Protein AF-A0A1Z8AL81-F1 (afdb_monomer_lite)

Organism: NCBI:txid328515

Radius of gyration: 17.39 Å; chains: 1; bounding box: 41×45×50 Å

Sequence (186 aa):
MTSPLQVSFRIVGLFCYFENIQLTDLPPSSTVKEVMDAIKSKQPAFNYKTVTLRKGTSNEKEIVDKMSYDFSQTSKTPYNTSGTPQDGKRSLINTHGDKSLVWQYYRSATGSVDGSVCEMKLFSKGQPSFATTALNMNDPFFGQFPSSFQQSTYNLTWRLVQIEITPEKQAEFLKAKAEAIASGSY

Structure (mmCIF, N/CA/C/O backbone):
data_AF-A0A1Z8AL81-F1
#
_entry.id   AF-A0A1Z8AL81-F1
#
loop_
_atom_site.group_PDB
_atom_site.id
_atom_site.type_symbol
_atom_site.label_atom_id
_atom_site.label_alt_id
_atom_site.label_comp_id
_atom_site.label_asym_id
_atom_site.label_entity_id
_atom_site.label_seq_id
_atom_site.pdbx_PDB_ins_code
_atom_site.Cartn_x
_atom_site.Cartn_y
_atom_site.Cartn_z
_atom_site.occupancy
_atom_site.B_iso_or_equiv
_atom_site.auth_seq_id
_atom_site.auth_comp_id
_atom_site.auth_asym_id
_atom_site.auth_atom_id
_atom_site.pdbx_PDB_model_num
ATOM 1 N N . MET A 1 1 ? 3.441 9.821 -25.964 1.00 47.47 1 MET A N 1
ATOM 2 C CA . MET A 1 1 ? 2.646 8.935 -25.088 1.00 47.47 1 MET A CA 1
ATOM 3 C C . MET A 1 1 ? 3.586 8.387 -24.032 1.00 47.47 1 MET A C 1
ATOM 5 O O . MET A 1 1 ? 4.609 7.828 -24.402 1.00 47.47 1 MET A O 1
ATOM 9 N N . THR A 1 2 ? 3.317 8.632 -22.753 1.00 59.28 2 THR A N 1
ATOM 10 C CA . THR A 1 2 ? 4.065 8.028 -21.643 1.00 59.28 2 THR A CA 1
ATOM 11 C C . THR A 1 2 ? 3.685 6.556 -21.530 1.00 59.28 2 THR A C 1
ATOM 13 O O . THR A 1 2 ? 2.502 6.225 -21.596 1.00 59.28 2 THR A O 1
ATOM 16 N N . SER A 1 3 ? 4.671 5.668 -21.397 1.00 74.75 3 SER A N 1
ATOM 17 C CA . SER A 1 3 ? 4.407 4.248 -21.149 1.00 74.75 3 SER A CA 1
ATOM 18 C C . SER A 1 3 ? 3.597 4.087 -19.857 1.00 74.75 3 SER A C 1
ATOM 20 O O . SER A 1 3 ? 3.893 4.784 -18.883 1.00 74.75 3 SER A O 1
ATOM 22 N N . PRO A 1 4 ? 2.588 3.198 -19.821 1.00 85.62 4 PRO A N 1
ATOM 23 C CA . PRO A 1 4 ? 1.777 3.002 -18.628 1.00 85.62 4 PRO A CA 1
ATOM 24 C C . PRO A 1 4 ? 2.641 2.505 -17.466 1.00 85.62 4 PRO A C 1
ATOM 26 O O . PRO A 1 4 ? 3.491 1.627 -17.640 1.00 85.62 4 PRO A O 1
ATOM 29 N N . LEU A 1 5 ? 2.395 3.036 -16.270 1.00 93.56 5 LEU A N 1
ATOM 30 C CA . LEU A 1 5 ? 3.050 2.582 -15.051 1.00 93.56 5 LEU A CA 1
ATOM 31 C C . LEU A 1 5 ? 2.570 1.169 -14.715 1.00 93.56 5 LEU A C 1
ATOM 33 O O . LEU A 1 5 ? 1.382 0.947 -14.484 1.00 93.56 5 LEU A O 1
ATOM 37 N N . GLN A 1 6 ? 3.491 0.209 -14.678 1.00 96.44 6 GLN A N 1
ATOM 38 C CA . GLN A 1 6 ? 3.186 -1.161 -14.274 1.00 96.44 6 GLN A CA 1
ATOM 39 C C . GLN A 1 6 ? 3.403 -1.334 -12.773 1.00 96.44 6 GLN A C 1
ATOM 41 O O . GLN A 1 6 ? 4.500 -1.077 -12.267 1.00 96.44 6 GLN A O 1
ATOM 46 N N . VAL A 1 7 ? 2.365 -1.795 -12.073 1.00 97.06 7 VAL A N 1
ATOM 47 C CA . VAL A 1 7 ? 2.395 -2.040 -10.629 1.00 97.06 7 VAL A CA 1
ATOM 48 C C . VAL A 1 7 ? 1.901 -3.443 -10.301 1.00 97.06 7 VAL A C 1
ATOM 50 O O . VAL A 1 7 ? 0.767 -3.807 -10.609 1.00 97.06 7 VAL A O 1
ATOM 53 N N . SER A 1 8 ? 2.727 -4.208 -9.596 1.00 96.50 8 SER A N 1
ATOM 54 C CA . SER A 1 8 ? 2.303 -5.414 -8.889 1.00 96.50 8 SER A CA 1
ATOM 55 C C . SER A 1 8 ? 1.927 -5.047 -7.453 1.00 96.50 8 SER A C 1
ATOM 57 O O . SER A 1 8 ? 2.765 -4.635 -6.650 1.00 96.50 8 SER A O 1
ATOM 59 N N . PHE A 1 9 ? 0.641 -5.159 -7.129 1.00 96.94 9 PHE A N 1
ATOM 60 C CA . PHE A 1 9 ? 0.062 -4.741 -5.857 1.00 96.94 9 PHE A CA 1
ATOM 61 C C . PHE A 1 9 ? -0.317 -5.935 -4.992 1.00 96.94 9 PHE A C 1
ATOM 63 O O . PHE A 1 9 ? -0.957 -6.881 -5.455 1.00 96.94 9 PHE A O 1
ATOM 70 N N . ARG A 1 10 ? 0.036 -5.879 -3.709 1.00 95.69 10 ARG A N 1
ATOM 71 C CA . ARG A 1 10 ? -0.212 -6.964 -2.765 1.00 95.69 10 ARG A CA 1
ATOM 72 C C . ARG A 1 10 ? -0.621 -6.446 -1.391 1.00 95.69 10 ARG A C 1
ATOM 74 O O . ARG A 1 10 ? 0.032 -5.561 -0.849 1.00 95.69 10 ARG A O 1
ATOM 81 N N . ILE A 1 11 ? -1.606 -7.091 -0.767 1.00 95.62 11 ILE A N 1
ATOM 82 C CA . ILE A 1 11 ? -1.915 -6.930 0.662 1.00 95.62 11 ILE A CA 1
ATOM 83 C C . ILE A 1 11 ? -1.836 -8.291 1.345 1.00 95.62 11 ILE A C 1
ATOM 85 O O . ILE A 1 11 ? -2.608 -9.211 1.060 1.00 95.62 11 ILE A O 1
ATOM 89 N N . VAL A 1 12 ? -0.886 -8.429 2.265 1.00 92.12 12 VAL A N 1
ATOM 90 C CA . VAL A 1 12 ? -0.709 -9.653 3.052 1.00 92.12 12 VAL A CA 1
ATOM 91 C C . VAL A 1 12 ? -1.831 -9.778 4.086 1.00 92.12 12 VAL A C 1
ATOM 93 O O . VAL A 1 12 ? -2.280 -8.784 4.647 1.00 92.12 12 VAL A O 1
ATOM 96 N N . GLY A 1 13 ? -2.306 -11.005 4.317 1.00 89.06 13 GLY A N 1
ATOM 97 C CA . GLY A 1 13 ? -3.419 -11.309 5.226 1.00 89.06 13 GLY A CA 1
ATOM 98 C C . GLY A 1 13 ? -4.806 -11.199 4.581 1.00 89.06 13 GLY A C 1
ATOM 99 O O . GLY A 1 13 ? -5.706 -11.947 4.948 1.00 89.06 13 GLY A O 1
ATOM 100 N N . LEU A 1 14 ? -4.970 -10.341 3.566 1.00 91.88 14 LEU A N 1
ATOM 101 C CA . LEU A 1 14 ? -6.219 -10.224 2.795 1.00 91.88 14 LEU A CA 1
ATOM 102 C C . LEU A 1 14 ? -6.245 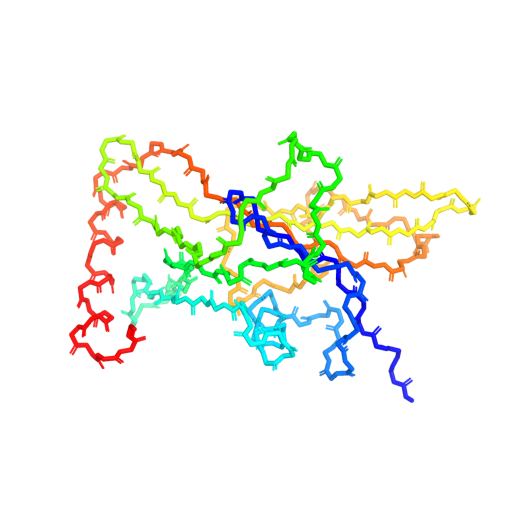-11.066 1.514 1.00 91.88 14 LEU A C 1
ATOM 104 O O . LEU A 1 14 ? -7.280 -11.122 0.862 1.00 91.88 14 LEU A O 1
ATOM 108 N N . PHE A 1 15 ? -5.122 -11.678 1.126 1.00 90.19 15 PHE A N 1
ATOM 109 C CA . PHE A 1 15 ? -4.956 -12.355 -0.172 1.00 90.19 15 PHE A CA 1
ATOM 110 C C . PHE A 1 15 ? -5.292 -11.466 -1.382 1.00 90.19 15 PHE A C 1
ATOM 112 O O . PHE A 1 15 ? -5.586 -11.964 -2.462 1.00 90.19 15 PHE A O 1
ATOM 119 N N . CYS A 1 16 ? -5.207 -10.143 -1.218 1.00 94.00 16 CYS A N 1
ATOM 120 C CA . CYS A 1 16 ? -5.319 -9.203 -2.322 1.00 94.00 16 CYS A CA 1
ATOM 121 C C . CYS A 1 16 ? -4.007 -9.237 -3.102 1.00 94.00 16 CYS A C 1
ATOM 123 O O . CYS A 1 16 ? -2.964 -8.844 -2.567 1.00 94.00 16 CYS A O 1
ATOM 125 N N . TYR A 1 17 ? -4.048 -9.709 -4.343 1.00 95.38 17 TYR A N 1
ATOM 126 C CA . TYR A 1 17 ? -2.894 -9.704 -5.228 1.00 95.38 17 TYR A CA 1
ATOM 127 C C . TYR A 1 17 ? -3.315 -9.385 -6.653 1.00 95.38 17 TYR A C 1
ATOM 129 O O . TYR A 1 17 ? -4.082 -10.117 -7.276 1.00 95.38 17 TYR A O 1
ATOM 137 N N . PHE A 1 18 ? -2.778 -8.284 -7.162 1.00 95.50 18 PHE A N 1
ATOM 138 C CA . PHE A 1 18 ? -2.947 -7.871 -8.538 1.00 95.50 18 PHE A CA 1
ATOM 139 C C . PHE A 1 18 ? -1.577 -7.738 -9.178 1.00 95.50 18 PHE A C 1
ATOM 141 O O . PHE A 1 18 ? -0.784 -6.868 -8.827 1.00 95.50 18 PHE A O 1
ATOM 148 N N . GLU A 1 19 ? -1.292 -8.633 -10.104 1.00 93.00 19 GLU A N 1
ATOM 149 C CA . GLU A 1 19 ? -0.009 -8.689 -10.784 1.00 93.00 19 GLU A CA 1
ATOM 150 C C . GLU A 1 19 ? -0.029 -7.801 -12.031 1.00 93.00 19 GLU A C 1
ATOM 152 O O . GLU A 1 19 ? -0.953 -7.905 -12.840 1.00 93.00 19 GLU A O 1
ATOM 157 N N . ASN A 1 20 ? 1.001 -6.967 -12.189 1.00 93.06 20 ASN A N 1
ATOM 158 C CA . ASN A 1 20 ? 1.255 -6.145 -13.376 1.00 93.06 20 ASN A CA 1
ATOM 159 C C . ASN A 1 20 ? 0.044 -5.304 -13.830 1.00 93.06 20 ASN A C 1
ATOM 161 O O . ASN A 1 20 ? -0.234 -5.194 -15.027 1.00 93.06 20 ASN A O 1
ATOM 165 N N . ILE A 1 21 ? -0.680 -4.684 -12.887 1.00 95.12 21 ILE A N 1
ATOM 166 C CA . ILE A 1 21 ? -1.715 -3.701 -13.231 1.00 95.12 21 ILE A CA 1
ATOM 167 C C . ILE A 1 21 ? -1.055 -2.560 -14.003 1.00 95.12 21 ILE A C 1
ATOM 169 O O . ILE A 1 21 ? -0.084 -1.963 -13.542 1.00 95.12 21 ILE A O 1
ATOM 173 N N . GLN A 1 22 ? -1.637 -2.207 -15.146 1.00 95.81 22 GLN A N 1
ATOM 174 C CA . GLN A 1 22 ? -1.239 -1.032 -15.914 1.00 95.81 22 GLN A CA 1
ATOM 175 C C . GLN A 1 22 ? -2.037 0.198 -15.469 1.00 95.81 22 GLN A C 1
ATOM 177 O O . GLN A 1 22 ? -3.270 0.211 -15.533 1.00 95.81 22 GLN A O 1
ATOM 182 N N . LEU A 1 23 ? -1.340 1.248 -15.048 1.00 94.81 23 LEU A N 1
ATOM 183 C CA . LEU A 1 23 ? -1.881 2.540 -14.631 1.00 94.81 23 LEU A CA 1
ATOM 184 C C . LEU A 1 23 ? -1.456 3.589 -15.669 1.00 94.81 23 LEU A C 1
ATOM 186 O O . LEU A 1 23 ? -0.310 4.021 -15.710 1.00 94.81 23 LEU A O 1
ATOM 190 N N . THR A 1 24 ? -2.377 3.930 -16.568 1.00 90.12 24 THR A N 1
ATOM 191 C CA . THR A 1 24 ? -2.130 4.736 -17.777 1.00 90.12 24 THR A CA 1
ATOM 192 C C . THR A 1 24 ? -1.883 6.212 -17.493 1.00 90.12 24 THR A C 1
ATOM 194 O O . THR A 1 24 ? -1.129 6.850 -18.218 1.00 90.12 24 THR A O 1
ATOM 197 N N . ASP A 1 25 ? -2.476 6.727 -16.418 1.00 88.25 25 ASP A N 1
ATOM 198 C CA . ASP A 1 25 ? -2.527 8.162 -16.122 1.00 88.25 25 ASP A CA 1
ATOM 199 C C . ASP A 1 25 ? -1.598 8.567 -14.971 1.00 88.25 25 ASP A C 1
ATOM 201 O O . ASP A 1 25 ? -1.686 9.682 -14.463 1.00 88.25 25 ASP A O 1
ATOM 205 N N . LEU A 1 26 ? -0.711 7.663 -14.538 1.00 93.62 26 LEU A N 1
ATOM 206 C CA . LEU A 1 26 ? 0.205 7.902 -13.425 1.00 93.62 26 LEU A CA 1
ATOM 207 C C . LEU A 1 26 ? 1.666 7.744 -13.860 1.00 93.62 26 LEU A C 1
ATOM 209 O O . LEU A 1 26 ? 2.039 6.673 -14.341 1.00 93.62 26 LEU A O 1
ATOM 213 N N . PRO A 1 27 ? 2.521 8.764 -13.676 1.00 94.00 27 PRO A N 1
ATOM 214 C CA . PRO A 1 27 ? 3.965 8.599 -13.790 1.00 94.00 27 PRO A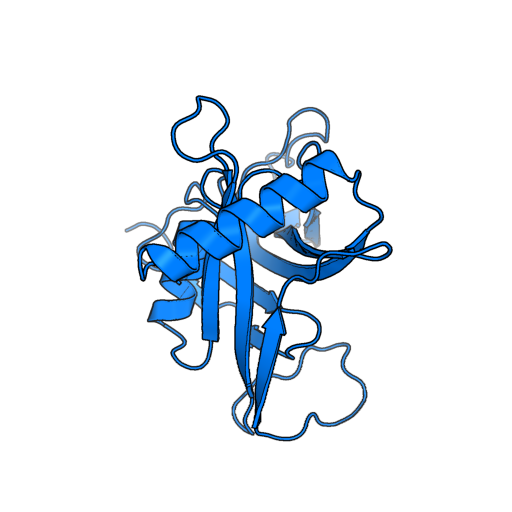 CA 1
ATOM 215 C C . PRO A 1 27 ? 4.559 7.867 -12.566 1.00 94.00 27 PRO A C 1
ATOM 217 O O . PRO A 1 27 ? 3.958 7.842 -11.494 1.00 94.00 27 PRO A O 1
ATOM 220 N N . PRO A 1 28 ? 5.796 7.341 -12.653 1.00 90.31 28 PRO A N 1
ATOM 221 C CA . PRO A 1 28 ? 6.490 6.736 -11.506 1.00 90.31 28 PRO A CA 1
ATOM 222 C C . PRO A 1 28 ? 6.700 7.662 -10.296 1.00 90.31 28 PRO A C 1
ATOM 224 O O . PRO A 1 28 ? 6.915 7.184 -9.183 1.00 90.31 28 PRO A O 1
ATOM 227 N N . SER A 1 29 ? 6.664 8.979 -10.510 1.00 94.25 29 SER A N 1
ATOM 228 C CA . SER A 1 29 ? 6.760 9.991 -9.455 1.00 94.25 29 SER A CA 1
ATOM 229 C C . SER A 1 29 ? 5.459 10.182 -8.670 1.00 94.25 29 SER A C 1
ATOM 231 O O . SER A 1 29 ? 5.464 10.914 -7.683 1.00 94.25 29 SER A O 1
ATOM 233 N N . SER A 1 30 ? 4.355 9.555 -9.090 1.00 96.44 30 SER A N 1
ATOM 234 C CA . SER A 1 30 ? 3.093 9.581 -8.352 1.00 96.44 30 SER A CA 1
ATOM 235 C C . SER A 1 30 ? 3.254 9.014 -6.952 1.00 96.44 30 SER A 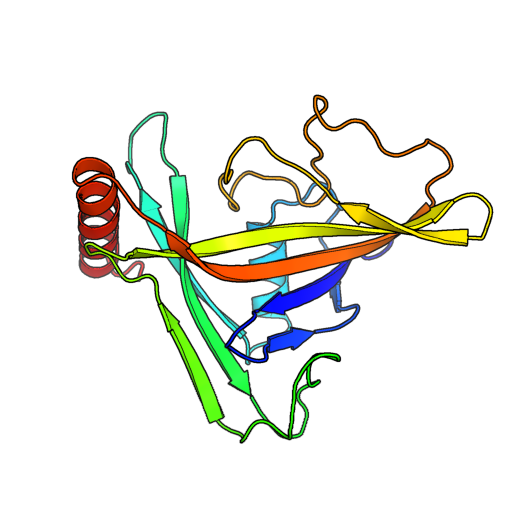C 1
ATOM 237 O O . SER A 1 30 ? 4.029 8.087 -6.712 1.00 96.44 30 SER A O 1
ATOM 239 N N . THR A 1 31 ? 2.504 9.566 -6.011 1.00 96.69 31 THR A N 1
ATOM 240 C CA . THR A 1 31 ? 2.503 9.128 -4.621 1.00 96.69 31 THR A CA 1
ATOM 241 C C . THR A 1 31 ? 1.928 7.722 -4.486 1.00 96.69 31 THR A C 1
ATOM 243 O O . THR A 1 31 ? 1.122 7.260 -5.297 1.00 96.69 31 THR A O 1
ATOM 246 N N . VAL A 1 32 ? 2.298 7.027 -3.412 1.00 96.75 32 VAL A N 1
ATOM 247 C CA . VAL A 1 32 ? 1.706 5.724 -3.084 1.00 96.75 32 VAL A CA 1
ATOM 248 C C . VAL A 1 32 ? 0.183 5.833 -2.953 1.00 96.75 32 VAL A C 1
ATOM 250 O O . VAL A 1 32 ? -0.522 4.912 -3.360 1.00 96.75 32 VAL A O 1
ATOM 253 N N . LYS A 1 33 ? -0.338 6.956 -2.442 1.00 97.25 33 LYS A N 1
ATOM 254 C CA . LYS A 1 33 ? -1.781 7.212 -2.375 1.00 97.25 33 LYS A CA 1
ATOM 255 C C . LYS A 1 33 ? -2.431 7.289 -3.753 1.00 97.25 33 LYS A C 1
ATOM 257 O O . LYS A 1 33 ? -3.417 6.596 -3.971 1.00 97.25 33 LYS A O 1
ATOM 262 N N . GLU A 1 34 ? -1.873 8.059 -4.683 1.00 97.56 34 GLU A N 1
ATOM 263 C CA . GLU A 1 34 ? -2.400 8.149 -6.055 1.00 97.56 34 GLU A CA 1
ATOM 264 C C . GLU A 1 34 ? -2.432 6.773 -6.731 1.00 97.56 34 GLU A C 1
ATOM 266 O O . GLU A 1 34 ? -3.420 6.407 -7.367 1.00 97.56 34 GLU A O 1
ATOM 271 N N . VAL A 1 35 ? -1.391 5.96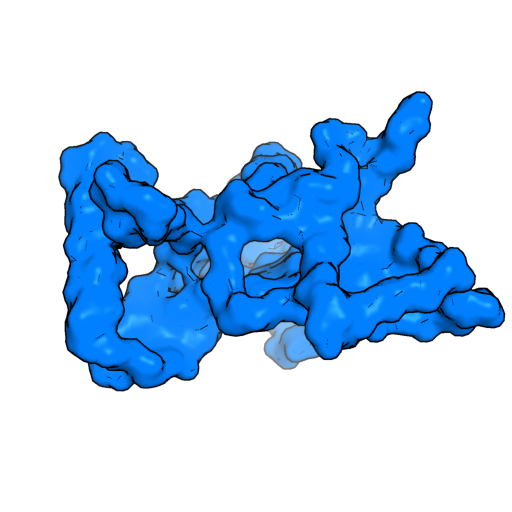3 -6.521 1.00 97.38 35 VAL A N 1
ATOM 272 C CA . VAL A 1 35 ? -1.331 4.578 -7.009 1.00 97.38 35 VAL A CA 1
ATOM 273 C C . VAL A 1 35 ? -2.433 3.722 -6.380 1.00 97.38 35 VAL A C 1
ATOM 275 O O . VAL A 1 35 ? -3.124 2.994 -7.092 1.00 97.38 35 VAL A O 1
ATOM 278 N N . MET A 1 36 ? -2.643 3.813 -5.063 1.00 97.50 36 MET A N 1
ATOM 279 C CA . MET A 1 36 ? -3.725 3.096 -4.379 1.00 97.50 36 MET A CA 1
ATOM 280 C C . MET A 1 36 ? -5.116 3.532 -4.846 1.00 97.50 36 MET A C 1
ATOM 282 O O . MET A 1 36 ? -5.985 2.677 -5.020 1.00 97.50 36 MET A O 1
ATOM 286 N N . ASP A 1 37 ? -5.328 4.828 -5.067 1.00 97.38 37 ASP A N 1
ATOM 287 C CA . ASP A 1 37 ? -6.582 5.382 -5.580 1.00 97.38 37 ASP A CA 1
ATOM 288 C C . ASP A 1 37 ? -6.868 4.890 -7.002 1.00 97.38 37 ASP A C 1
ATOM 290 O O . ASP A 1 37 ? -7.982 4.449 -7.296 1.00 97.38 37 ASP A O 1
ATOM 294 N N . ALA A 1 38 ? -5.853 4.864 -7.867 1.00 96.94 38 ALA A N 1
ATOM 295 C CA . ALA A 1 38 ? -5.987 4.335 -9.218 1.00 96.94 38 ALA A CA 1
ATOM 296 C C . ALA A 1 38 ? -6.250 2.820 -9.229 1.00 96.94 38 ALA A C 1
ATOM 298 O O . ALA A 1 38 ? -7.092 2.349 -9.996 1.00 96.94 38 ALA A O 1
ATOM 299 N N . ILE A 1 39 ? -5.597 2.048 -8.351 1.00 96.94 39 ILE A N 1
ATOM 300 C CA . ILE A 1 39 ? -5.880 0.613 -8.191 1.00 96.94 39 ILE A CA 1
ATOM 301 C C . ILE A 1 39 ? -7.313 0.408 -7.699 1.00 96.94 39 ILE A C 1
ATOM 303 O O . ILE A 1 39 ? -8.026 -0.397 -8.286 1.00 96.94 39 ILE A O 1
ATOM 307 N N . LYS A 1 40 ? -7.762 1.147 -6.679 1.00 96.56 40 LYS A N 1
ATOM 308 C CA . LYS A 1 40 ? -9.142 1.092 -6.169 1.00 96.56 40 LYS A CA 1
ATOM 309 C C . LYS A 1 40 ? -10.169 1.411 -7.259 1.00 96.56 40 LYS A C 1
ATOM 311 O O . LYS A 1 40 ? -11.192 0.742 -7.342 1.00 96.56 40 LYS A O 1
ATOM 316 N N . SER A 1 41 ? -9.888 2.399 -8.108 1.00 95.50 41 SER A N 1
ATOM 317 C CA . SER A 1 41 ? -10.745 2.750 -9.246 1.00 95.50 41 SER A CA 1
ATOM 318 C C . SER A 1 41 ? -10.843 1.612 -10.273 1.00 95.50 41 SER A C 1
ATOM 320 O O . SER A 1 41 ? -11.931 1.291 -10.747 1.00 95.50 41 SER A O 1
ATOM 322 N N . LYS A 1 42 ? -9.722 0.943 -10.578 1.00 95.12 42 LYS A N 1
ATOM 323 C CA . LYS A 1 42 ? -9.680 -0.177 -11.538 1.00 95.12 42 LYS A CA 1
ATOM 324 C C . LYS A 1 42 ? -10.135 -1.519 -10.966 1.00 95.12 42 LYS A C 1
ATOM 326 O O . LYS A 1 42 ? -10.514 -2.399 -11.732 1.00 95.12 42 LYS A O 1
ATOM 331 N N . GLN A 1 43 ? -10.054 -1.700 -9.652 1.00 95.19 43 GLN A N 1
ATOM 332 C CA . GLN A 1 43 ? -10.329 -2.952 -8.952 1.00 95.19 43 GLN A CA 1
ATOM 333 C C . GLN A 1 43 ? -11.376 -2.709 -7.856 1.00 95.19 43 GLN A C 1
ATOM 335 O O . GLN A 1 43 ? -11.007 -2.551 -6.691 1.00 95.19 43 GLN A O 1
ATOM 340 N N . PRO A 1 44 ? -12.684 -2.715 -8.187 1.00 93.44 44 PRO A N 1
ATOM 341 C CA . PRO A 1 44 ? -13.755 -2.416 -7.229 1.00 93.44 44 PRO A CA 1
ATOM 342 C C . PRO A 1 44 ? -13.789 -3.342 -6.004 1.00 93.44 44 PRO A C 1
ATOM 344 O O . PRO A 1 44 ? -14.257 -2.945 -4.938 1.00 93.44 44 PRO A O 1
ATOM 347 N N . ALA A 1 45 ? -13.262 -4.564 -6.146 1.00 95.06 45 ALA A N 1
ATOM 348 C CA . ALA A 1 45 ? -13.112 -5.523 -5.055 1.00 95.06 45 ALA A CA 1
ATOM 349 C C . ALA A 1 45 ? -12.132 -5.047 -3.967 1.00 95.06 45 ALA A C 1
ATOM 351 O O . ALA A 1 45 ? -12.199 -5.528 -2.839 1.00 95.06 45 ALA A O 1
ATOM 352 N N . PHE A 1 46 ? -11.223 -4.114 -4.272 1.00 97.38 46 PHE A N 1
ATOM 353 C CA . PHE A 1 46 ? -10.291 -3.525 -3.315 1.00 97.38 46 PHE A CA 1
ATOM 354 C C . PHE A 1 46 ? -10.809 -2.186 -2.784 1.00 97.38 46 PHE A C 1
ATOM 356 O O . PHE A 1 46 ? -11.210 -1.293 -3.527 1.00 97.38 46 PHE A O 1
ATOM 363 N N . ASN A 1 47 ? -10.752 -2.018 -1.465 1.00 97.62 47 ASN A N 1
ATOM 364 C CA . ASN A 1 47 ? -11.086 -0.772 -0.795 1.00 97.62 47 ASN A CA 1
ATOM 365 C C . ASN A 1 47 ? -10.137 -0.491 0.368 1.00 97.62 47 ASN A C 1
ATOM 367 O O . ASN A 1 47 ? -9.593 -1.402 0.992 1.00 97.62 47 ASN A O 1
ATOM 371 N N . TYR A 1 48 ? -9.987 0.787 0.702 1.00 97.38 48 TYR A N 1
ATOM 372 C CA . TYR A 1 48 ? -9.252 1.212 1.882 1.00 97.38 48 TYR A CA 1
ATOM 373 C C . TYR A 1 48 ? -9.847 2.495 2.472 1.00 97.38 48 TYR A C 1
ATOM 375 O O . TYR A 1 48 ? -10.566 3.229 1.785 1.00 97.38 48 TYR A O 1
ATOM 383 N N . LYS A 1 49 ? -9.574 2.726 3.758 1.00 95.69 49 LYS A N 1
ATOM 384 C CA . LYS A 1 49 ? -9.935 3.930 4.515 1.00 95.69 49 LYS A CA 1
ATOM 385 C C . LYS A 1 49 ? -8.705 4.487 5.209 1.00 95.69 49 LYS A C 1
ATOM 387 O O . LYS A 1 49 ? -7.815 3.731 5.615 1.00 95.69 49 LYS A O 1
ATOM 392 N N . THR A 1 50 ? -8.682 5.801 5.356 1.00 94.62 50 THR A N 1
ATOM 393 C CA . THR A 1 50 ? -7.564 6.541 5.930 1.00 94.62 50 THR A CA 1
ATOM 394 C C . THR A 1 50 ? -8.021 7.364 7.122 1.00 94.62 50 THR A C 1
ATOM 396 O O . THR A 1 50 ? -9.210 7.628 7.302 1.00 94.62 50 THR A O 1
ATOM 399 N N . VAL A 1 51 ? -7.063 7.737 7.963 1.00 92.50 51 VAL A N 1
ATOM 400 C CA . VAL A 1 51 ? -7.241 8.739 9.014 1.00 92.50 51 VAL A CA 1
ATOM 401 C C . VAL A 1 51 ? -6.064 9.707 8.971 1.00 92.50 51 VAL A C 1
ATOM 403 O O . VAL A 1 51 ? -4.965 9.351 8.534 1.00 92.50 51 VAL A O 1
ATOM 406 N N . THR A 1 52 ? -6.284 10.931 9.438 1.00 91.25 52 THR A N 1
ATOM 407 C CA . THR A 1 52 ? -5.266 11.984 9.430 1.00 91.25 52 THR A CA 1
ATOM 408 C C . THR A 1 52 ? -4.754 12.222 10.841 1.00 91.25 52 THR A C 1
ATOM 410 O O . THR A 1 52 ? -5.464 12.755 11.690 1.00 91.25 52 THR A O 1
ATOM 413 N N . LEU A 1 53 ? -3.502 11.847 11.101 1.00 88.31 53 LEU A N 1
ATOM 414 C CA . LEU A 1 53 ? -2.827 12.159 12.356 1.00 88.31 53 LEU A CA 1
ATOM 415 C C . LEU A 1 53 ? -2.414 13.632 12.383 1.00 88.31 53 LEU A C 1
ATOM 417 O O . LEU A 1 53 ? -1.889 14.149 11.394 1.00 88.31 53 LEU A O 1
ATOM 421 N N . ARG A 1 54 ? -2.552 14.269 13.554 1.00 86.94 54 ARG A N 1
ATOM 422 C CA . ARG A 1 54 ? -2.102 15.652 13.812 1.00 86.94 54 ARG A CA 1
ATOM 423 C C . ARG A 1 54 ? -2.690 16.652 12.804 1.00 86.94 54 ARG A C 1
ATOM 425 O O . ARG A 1 54 ? -1.977 17.516 12.291 1.00 86.94 54 ARG A O 1
ATOM 432 N N . LYS A 1 55 ? -3.983 16.493 12.509 1.00 86.25 55 LYS A N 1
ATOM 433 C CA . LYS A 1 55 ? -4.735 17.324 11.566 1.00 86.25 55 LYS A CA 1
ATOM 434 C C . LYS A 1 55 ? -4.592 18.814 11.898 1.00 86.25 55 LYS A C 1
ATOM 436 O O . LYS A 1 55 ? -4.694 19.194 13.064 1.00 86.25 55 LYS A O 1
ATOM 441 N N . GLY A 1 56 ? -4.344 19.643 10.887 1.00 84.44 56 GLY A N 1
ATOM 442 C CA . GLY A 1 56 ? -4.176 21.093 11.041 1.00 84.44 56 GLY A CA 1
ATOM 443 C C . GLY A 1 56 ? -2.826 21.530 11.623 1.00 84.44 56 GLY A C 1
ATOM 444 O O . GLY A 1 56 ? -2.671 22.691 11.994 1.00 84.44 56 GLY A O 1
ATOM 445 N N . THR A 1 57 ? -1.845 20.627 11.712 1.00 88.00 57 THR A N 1
ATOM 446 C CA . THR A 1 57 ? -0.473 20.956 12.133 1.00 88.00 57 THR A CA 1
ATOM 447 C C . THR A 1 57 ? 0.499 20.865 10.958 1.00 88.00 57 THR A C 1
ATOM 449 O O . THR A 1 57 ? 0.229 20.186 9.970 1.00 88.00 57 THR A O 1
ATOM 452 N N . SER A 1 58 ? 1.686 21.468 11.082 1.00 85.31 58 SER A N 1
ATOM 453 C CA . SER A 1 58 ? 2.757 21.350 10.075 1.00 85.31 58 SER A CA 1
ATOM 454 C C . SER A 1 58 ? 3.270 19.917 9.866 1.00 85.31 58 SER A C 1
ATOM 456 O O . SER A 1 58 ? 3.958 19.649 8.886 1.00 85.31 58 SER A O 1
ATOM 458 N N . ASN A 1 59 ? 2.933 18.992 10.771 1.00 84.12 59 ASN A N 1
ATOM 459 C CA . ASN A 1 59 ? 3.329 17.586 10.730 1.00 84.12 59 ASN A CA 1
ATOM 460 C C . ASN A 1 59 ? 2.138 16.652 10.451 1.00 84.12 59 ASN A C 1
ATOM 462 O O . ASN A 1 59 ? 2.157 15.482 10.858 1.00 84.12 59 ASN A O 1
ATOM 466 N N . GLU A 1 60 ? 1.087 17.157 9.807 1.00 87.88 60 GLU A N 1
ATOM 467 C CA . GLU A 1 60 ? -0.067 16.359 9.402 1.00 87.88 60 GLU A CA 1
ATOM 468 C C . GLU A 1 60 ? 0.366 15.103 8.627 1.00 87.88 60 GLU A C 1
ATOM 470 O O . GLU A 1 60 ? 1.267 15.137 7.784 1.00 87.88 60 GLU A O 1
ATOM 475 N N . LYS A 1 61 ? -0.231 13.954 8.959 1.00 88.50 61 LYS A N 1
ATOM 476 C CA . LYS A 1 61 ? 0.132 12.674 8.348 1.00 88.50 61 LYS A CA 1
ATOM 477 C C . LYS A 1 61 ? -1.093 11.810 8.099 1.00 88.50 61 LYS A C 1
ATOM 479 O O . LYS A 1 61 ? -1.678 11.280 9.040 1.00 88.50 61 LYS A O 1
ATOM 484 N N . GLU A 1 62 ? -1.420 11.609 6.830 1.00 91.50 62 GLU A N 1
ATOM 485 C CA . GLU A 1 62 ? -2.424 10.631 6.423 1.00 91.50 62 GLU A CA 1
ATOM 486 C C . GLU A 1 62 ? -1.858 9.208 6.521 1.00 91.50 62 GLU A C 1
ATOM 488 O O . GLU A 1 62 ? -0.732 8.916 6.101 1.00 91.50 62 GLU A O 1
ATOM 493 N N . ILE A 1 63 ? -2.651 8.310 7.091 1.00 90.81 63 ILE A N 1
ATOM 494 C CA . ILE A 1 63 ? -2.311 6.902 7.271 1.00 90.81 63 ILE A CA 1
ATOM 495 C C . ILE A 1 63 ? -3.488 6.023 6.859 1.00 90.81 63 ILE A C 1
ATOM 497 O O . ILE A 1 63 ? -4.646 6.413 6.982 1.00 90.81 63 ILE A O 1
ATOM 501 N N . VAL A 1 64 ? -3.198 4.807 6.406 1.00 94.50 64 VAL A N 1
ATOM 502 C CA . VAL A 1 64 ? -4.232 3.794 6.175 1.00 94.50 64 VAL A CA 1
ATOM 503 C C . VAL A 1 64 ? -4.668 3.225 7.527 1.00 94.50 64 VAL A C 1
ATOM 505 O O . VAL A 1 64 ? -3.830 2.773 8.308 1.00 94.50 64 VAL A O 1
ATOM 508 N N . ASP A 1 65 ? -5.976 3.224 7.786 1.00 93.56 65 ASP A N 1
ATOM 509 C CA . ASP A 1 65 ? -6.580 2.589 8.964 1.00 93.56 65 ASP A CA 1
ATOM 510 C C . ASP A 1 65 ? -7.172 1.220 8.631 1.00 93.56 65 ASP A C 1
ATOM 512 O O . ASP A 1 65 ? -6.995 0.265 9.381 1.00 93.56 65 ASP A O 1
ATOM 516 N N . LYS A 1 66 ? -7.830 1.090 7.477 1.00 95.94 66 LYS A N 1
ATOM 517 C CA . LYS A 1 66 ? -8.530 -0.135 7.080 1.00 95.94 66 LYS A CA 1
ATOM 518 C C . LYS A 1 66 ? -8.248 -0.469 5.627 1.00 95.94 66 LYS A C 1
ATOM 520 O O . LYS A 1 66 ? -8.302 0.410 4.774 1.00 95.94 66 LYS A O 1
ATOM 525 N N . MET A 1 67 ? -8.039 -1.748 5.341 1.00 98.00 67 MET A N 1
ATOM 526 C CA . MET A 1 67 ? -8.074 -2.288 3.983 1.00 98.00 67 MET A CA 1
ATOM 527 C C . MET A 1 67 ? -9.057 -3.448 3.919 1.00 98.00 67 MET A C 1
ATOM 529 O O . MET A 1 67 ? -9.175 -4.232 4.865 1.00 98.00 67 MET A O 1
ATOM 533 N N . SER A 1 68 ? -9.755 -3.561 2.797 1.00 97.50 68 SER A N 1
ATOM 534 C CA . SER A 1 68 ? -10.671 -4.656 2.516 1.00 97.50 68 SER A CA 1
ATOM 535 C C . SER A 1 68 ? -10.524 -5.149 1.086 1.00 97.50 68 SER A C 1
ATOM 537 O O . SER A 1 68 ? -10.254 -4.360 0.180 1.00 97.50 68 SER A O 1
ATOM 539 N N . TYR A 1 69 ? -10.729 -6.447 0.905 1.00 97.12 69 TYR A N 1
ATOM 540 C CA . TYR A 1 69 ? -10.712 -7.102 -0.391 1.00 97.12 69 TYR A CA 1
ATOM 541 C C . TYR A 1 69 ? -11.793 -8.181 -0.457 1.00 97.12 69 TYR A C 1
ATOM 543 O O . TYR A 1 69 ? -11.895 -9.003 0.457 1.00 97.12 69 TYR A O 1
ATOM 551 N N . ASP A 1 70 ? -12.578 -8.182 -1.529 1.00 96.50 70 ASP A N 1
ATOM 552 C CA . ASP A 1 70 ? -13.534 -9.247 -1.825 1.00 96.50 70 ASP A CA 1
ATOM 553 C C . ASP A 1 70 ? -12.821 -10.338 -2.636 1.00 96.50 70 ASP A C 1
ATOM 555 O O . ASP A 1 70 ? -12.634 -10.221 -3.847 1.00 96.50 70 ASP A O 1
ATOM 559 N N . PHE A 1 71 ? -12.368 -11.388 -1.943 1.00 93.81 71 PHE A N 1
ATOM 560 C CA . PHE A 1 71 ? -11.687 -12.520 -2.568 1.00 93.81 71 PHE A CA 1
ATOM 561 C C . PHE A 1 71 ? -12.713 -13.461 -3.200 1.00 93.81 71 PHE A C 1
ATOM 563 O O . PHE A 1 71 ? -13.740 -13.772 -2.597 1.00 93.81 71 PHE A O 1
ATOM 570 N N . SER A 1 72 ? -12.415 -13.933 -4.401 1.00 92.12 72 SER A N 1
ATOM 571 C CA . SER A 1 72 ? -13.285 -14.800 -5.196 1.00 92.12 72 SER A CA 1
ATOM 572 C C . SER A 1 72 ? -12.463 -15.757 -6.055 1.00 92.12 72 SER A C 1
ATOM 574 O O . SER A 1 72 ? -11.255 -15.571 -6.208 1.00 92.12 72 SER A O 1
ATOM 576 N N . GLN A 1 73 ? -13.116 -16.716 -6.710 1.00 88.69 73 GLN A N 1
ATOM 577 C CA . GLN A 1 73 ? -12.465 -17.666 -7.625 1.00 88.69 73 GLN A CA 1
ATOM 578 C C . GLN A 1 73 ? -11.672 -17.018 -8.773 1.00 88.69 73 GLN A C 1
ATOM 580 O O . GLN A 1 73 ? -10.733 -17.622 -9.282 1.00 88.69 73 GLN A O 1
ATOM 585 N N . THR A 1 74 ? -12.015 -15.794 -9.188 1.00 88.62 74 THR A N 1
ATOM 586 C CA . THR A 1 74 ? -11.272 -15.060 -10.229 1.00 88.62 74 THR A CA 1
ATOM 587 C C . THR A 1 74 ? -10.067 -14.299 -9.674 1.00 88.62 74 THR A C 1
ATOM 589 O O . THR A 1 74 ? -9.316 -13.686 -10.433 1.00 88.62 74 THR A O 1
ATOM 592 N N . SER A 1 75 ? -9.883 -14.288 -8.352 1.00 91.81 75 SER A N 1
ATOM 593 C CA . SER A 1 75 ? -8.756 -13.631 -7.698 1.00 91.81 75 SER A CA 1
ATOM 594 C C . SER A 1 75 ? -7.476 -14.434 -7.893 1.00 91.81 75 SER A C 1
ATOM 596 O O . SER A 1 75 ? -7.452 -15.656 -7.745 1.00 91.81 75 SER A O 1
ATOM 598 N N . LYS A 1 76 ? -6.367 -13.739 -8.151 1.00 90.38 76 LYS A N 1
ATOM 599 C CA . LYS A 1 76 ? -5.051 -14.376 -8.132 1.00 90.38 76 LYS A CA 1
ATOM 600 C C . LYS A 1 76 ? -4.641 -14.662 -6.691 1.00 90.38 76 LYS A C 1
ATOM 602 O O . LYS A 1 76 ? -4.621 -13.768 -5.846 1.00 90.38 76 LYS A O 1
ATOM 607 N N . THR A 1 77 ? -4.252 -15.902 -6.424 1.00 85.81 77 THR A N 1
ATOM 608 C CA . THR A 1 77 ? -3.663 -16.271 -5.134 1.00 85.81 77 THR A CA 1
ATOM 609 C C . THR A 1 77 ? -2.175 -15.888 -5.130 1.00 85.81 77 THR A C 1
ATOM 611 O O . THR A 1 77 ? -1.474 -16.210 -6.090 1.00 85.81 77 THR A O 1
ATOM 614 N N . PRO A 1 78 ? -1.654 -15.205 -4.090 1.00 80.19 78 PRO A N 1
ATOM 615 C CA . PRO A 1 78 ? -0.222 -14.929 -3.988 1.00 80.19 78 PRO A CA 1
ATOM 616 C C . PRO A 1 78 ? 0.610 -16.220 -4.014 1.00 80.19 78 PRO A C 1
ATOM 618 O O . PRO A 1 78 ? 0.255 -17.182 -3.333 1.00 80.19 78 PRO A O 1
ATOM 621 N N . TYR A 1 79 ? 1.753 -16.206 -4.707 1.00 77.56 79 TYR A N 1
ATOM 622 C CA . TYR A 1 79 ? 2.623 -17.374 -4.950 1.00 77.56 79 TYR A CA 1
ATOM 623 C C . TYR A 1 79 ? 3.101 -18.129 -3.696 1.00 77.56 79 TYR A C 1
ATOM 625 O O . TYR A 1 79 ? 3.485 -19.288 -3.776 1.00 77.56 79 TYR A O 1
ATOM 633 N N . ASN A 1 80 ? 3.102 -17.481 -2.532 1.00 77.62 80 ASN A N 1
ATOM 634 C CA . ASN A 1 80 ? 3.537 -18.048 -1.254 1.00 77.62 80 ASN A CA 1
ATOM 635 C C . ASN A 1 80 ? 2.365 -18.355 -0.304 1.00 77.62 80 ASN A C 1
ATOM 637 O O . ASN A 1 80 ? 2.535 -18.329 0.915 1.00 77.62 80 ASN A O 1
ATOM 641 N N . THR A 1 81 ? 1.170 -18.573 -0.847 1.00 77.81 81 THR A N 1
ATOM 642 C CA . THR A 1 81 ? -0.008 -18.977 -0.074 1.00 77.81 81 THR A CA 1
ATOM 643 C C . THR A 1 81 ? -0.039 -20.493 0.067 1.00 77.81 81 THR A C 1
ATOM 645 O O . THR A 1 81 ? 0.062 -21.206 -0.928 1.00 77.81 81 THR A O 1
ATOM 648 N N . SER A 1 82 ? -0.210 -20.993 1.290 1.00 75.94 82 SER A N 1
ATOM 649 C CA . SER A 1 82 ? -0.543 -22.396 1.520 1.00 75.94 82 SER A CA 1
ATOM 650 C C . SER A 1 82 ? -2.059 -22.597 1.428 1.00 75.94 82 SER A C 1
ATOM 652 O O . SER A 1 82 ? -2.830 -21.939 2.127 1.00 75.94 82 SER A O 1
ATOM 654 N N . GLY A 1 83 ? -2.485 -23.523 0.567 1.00 77.12 83 GLY A N 1
ATOM 655 C CA . GLY A 1 83 ? -3.894 -23.871 0.370 1.00 77.12 83 GLY A CA 1
ATOM 656 C C . GLY A 1 83 ? -4.678 -22.892 -0.511 1.00 77.12 83 GLY A C 1
ATOM 657 O O . GLY A 1 83 ? -4.141 -21.918 -1.036 1.00 77.12 83 GLY A O 1
ATOM 658 N N . THR A 1 84 ? -5.969 -23.176 -0.680 1.00 77.25 84 THR A N 1
ATOM 659 C CA . THR A 1 84 ? -6.898 -22.352 -1.464 1.00 77.25 84 THR A CA 1
ATOM 660 C C . THR A 1 84 ? -7.701 -21.469 -0.509 1.00 77.25 84 THR A C 1
ATOM 662 O O . THR A 1 84 ? -8.484 -22.001 0.284 1.00 77.25 84 THR A O 1
ATOM 665 N N . PRO A 1 85 ? -7.523 -20.136 -0.532 1.00 84.81 85 PRO A N 1
ATOM 666 C CA . PRO A 1 85 ? -8.329 -19.250 0.294 1.00 84.81 85 PRO A CA 1
ATOM 667 C C . PRO A 1 85 ? -9.804 -19.369 -0.099 1.00 84.81 85 PRO A C 1
ATOM 669 O O . PRO A 1 85 ? -10.132 -19.394 -1.280 1.00 84.81 85 PRO A O 1
ATOM 672 N N . GLN A 1 86 ? -10.695 -19.421 0.890 1.00 88.19 86 GLN A N 1
ATOM 673 C CA . GLN A 1 86 ? -12.134 -19.393 0.627 1.00 88.19 86 GLN A CA 1
ATOM 674 C C . GLN A 1 86 ? -12.573 -18.037 0.063 1.00 88.19 86 GLN A C 1
ATOM 676 O O . GLN A 1 86 ? -12.010 -16.992 0.414 1.00 88.19 86 GLN A O 1
ATOM 681 N N . ASP A 1 87 ? -13.605 -18.055 -0.770 1.00 92.94 87 ASP A N 1
ATOM 682 C CA . ASP A 1 87 ? -14.276 -16.843 -1.227 1.00 92.94 87 ASP A CA 1
ATOM 683 C C . ASP A 1 87 ? -14.848 -16.059 -0.041 1.00 92.94 87 ASP A C 1
ATOM 685 O O . ASP A 1 87 ? -15.264 -16.627 0.972 1.00 92.94 87 ASP A O 1
ATOM 689 N N . GLY A 1 88 ? -14.878 -14.735 -0.170 1.00 93.38 88 GLY A N 1
ATOM 690 C CA . GLY A 1 88 ? -15.527 -13.867 0.795 1.00 93.38 88 GLY A CA 1
ATOM 691 C C . GLY A 1 88 ? -14.849 -12.521 0.987 1.00 93.38 88 GLY A C 1
ATOM 692 O O . GLY A 1 88 ? -13.720 -12.261 0.559 1.00 93.38 88 GLY A O 1
ATOM 693 N N . LYS A 1 89 ? -15.573 -11.662 1.702 1.00 95.06 89 LYS A N 1
ATOM 694 C CA . LYS A 1 89 ? -15.110 -10.337 2.088 1.00 95.06 89 LYS A CA 1
ATOM 695 C C . LYS A 1 89 ? -14.090 -10.431 3.208 1.00 95.06 89 LYS A C 1
ATOM 697 O O . LYS A 1 89 ? -14.370 -10.950 4.288 1.00 95.06 89 LYS A O 1
ATOM 702 N N . ARG A 1 90 ? -12.915 -9.863 2.973 1.00 93.31 90 ARG A N 1
ATOM 703 C CA . ARG A 1 90 ? -11.807 -9.824 3.928 1.00 93.31 90 ARG A CA 1
ATOM 704 C C . ARG A 1 90 ? -11.557 -8.381 4.316 1.00 93.31 90 ARG A C 1
ATOM 706 O O . ARG A 1 90 ? -11.545 -7.496 3.465 1.00 93.31 90 ARG A O 1
ATOM 713 N N . SER A 1 91 ? -11.354 -8.126 5.602 1.00 95.50 91 SER A N 1
ATOM 714 C CA . SER A 1 91 ? -11.065 -6.785 6.097 1.00 95.50 91 SER A CA 1
ATOM 715 C C . SER A 1 91 ? -10.108 -6.853 7.271 1.00 95.50 91 SER A C 1
ATOM 717 O O . SER A 1 91 ? -10.302 -7.641 8.190 1.00 95.50 91 SER A O 1
ATOM 719 N N . LEU A 1 92 ? -9.114 -5.974 7.258 1.00 95.62 92 LEU A N 1
ATOM 720 C CA . LEU A 1 92 ? -8.157 -5.797 8.339 1.00 95.62 92 LEU A CA 1
ATOM 721 C C . LEU A 1 92 ? -8.070 -4.308 8.675 1.00 95.62 92 LEU A C 1
ATOM 723 O O . LEU A 1 92 ? -8.149 -3.452 7.789 1.00 95.62 92 LEU A O 1
ATOM 727 N N . ILE A 1 93 ? -7.959 -4.011 9.963 1.00 94.00 93 ILE A N 1
ATOM 728 C CA . ILE A 1 93 ? -7.993 -2.658 10.514 1.00 94.00 93 ILE A CA 1
ATOM 729 C C . ILE A 1 93 ? -6.852 -2.494 11.513 1.00 94.00 93 ILE A C 1
ATOM 731 O O . ILE A 1 93 ? -6.482 -3.462 12.180 1.00 94.00 93 ILE A O 1
ATOM 735 N N . ASN A 1 94 ? -6.312 -1.283 11.625 1.00 91.12 94 ASN A N 1
ATOM 736 C CA . ASN A 1 94 ? -5.389 -0.960 12.699 1.00 91.12 94 ASN A CA 1
ATOM 737 C C . ASN A 1 94 ? -6.077 -1.170 14.053 1.00 91.12 94 ASN A C 1
ATOM 739 O O . ASN A 1 94 ? -7.254 -0.837 14.243 1.00 91.12 94 ASN A O 1
ATOM 743 N N . THR A 1 95 ? -5.315 -1.696 15.003 1.00 87.94 95 THR A N 1
ATOM 744 C CA . THR A 1 95 ? -5.726 -1.831 16.400 1.00 87.94 95 THR A CA 1
ATOM 745 C C . THR A 1 95 ? -4.684 -1.168 17.284 1.00 87.94 95 THR A C 1
ATOM 747 O O . THR A 1 95 ? -3.489 -1.203 16.992 1.00 87.94 95 THR A O 1
ATOM 750 N N . HIS A 1 96 ? -5.139 -0.530 18.358 1.00 83.94 96 HIS A N 1
ATOM 751 C CA . HIS A 1 96 ? -4.294 0.297 19.212 1.00 83.94 96 HIS A CA 1
ATOM 752 C C . HIS A 1 96 ? -4.445 -0.149 20.666 1.00 83.94 96 HIS A C 1
ATOM 754 O O . HIS A 1 96 ? -5.531 -0.065 21.234 1.00 83.94 96 HIS A O 1
ATOM 760 N N . GLY A 1 97 ? -3.351 -0.643 21.236 1.00 73.94 97 GLY A N 1
ATOM 761 C CA . GLY A 1 97 ? -3.225 -1.237 22.570 1.00 73.94 97 GLY A CA 1
ATOM 762 C C . GLY A 1 97 ? -1.759 -1.588 22.840 1.00 73.94 97 GLY A C 1
ATOM 763 O O . GLY A 1 97 ? -0.895 -1.229 22.035 1.00 73.94 97 GLY A O 1
ATOM 764 N N . ASP A 1 98 ? -1.485 -2.356 23.896 1.00 72.62 98 ASP A N 1
ATOM 765 C CA . ASP A 1 98 ? -0.120 -2.785 24.264 1.00 72.62 98 ASP A CA 1
ATOM 766 C C . ASP A 1 98 ? 0.627 -3.472 23.105 1.00 72.62 98 ASP A C 1
ATOM 768 O O . ASP A 1 98 ? 1.840 -3.349 22.957 1.00 72.62 98 ASP A O 1
ATOM 772 N N . LYS A 1 99 ? -0.117 -4.161 22.230 1.00 81.25 99 LYS A N 1
ATOM 773 C CA . LYS A 1 99 ? 0.353 -4.714 20.955 1.00 81.25 99 LYS A CA 1
ATOM 774 C C . LYS A 1 99 ? -0.480 -4.130 19.827 1.00 81.25 99 LYS A C 1
ATOM 776 O O . LYS A 1 99 ? -1.519 -4.676 19.457 1.00 81.25 99 LYS A O 1
ATOM 781 N N . SER A 1 100 ? -0.039 -2.994 19.307 1.00 86.88 100 SER A N 1
ATOM 782 C CA . SER A 1 100 ? -0.768 -2.291 18.260 1.00 86.88 100 SER A CA 1
ATOM 783 C C . SER A 1 100 ? -0.489 -2.904 16.890 1.00 86.88 100 SER A C 1
ATOM 785 O O . SER A 1 100 ? 0.653 -3.223 16.561 1.00 86.88 100 SER A O 1
ATOM 787 N N . LEU A 1 101 ? -1.529 -3.042 16.073 1.00 92.25 101 LEU A N 1
ATOM 788 C CA . LEU A 1 101 ? -1.423 -3.425 14.671 1.00 92.25 101 LEU A CA 1
ATOM 789 C C . LEU A 1 101 ? -1.484 -2.170 13.801 1.00 92.25 101 LEU A C 1
ATOM 791 O O . LEU A 1 101 ? -2.451 -1.413 13.876 1.00 92.25 101 LEU A O 1
ATOM 795 N N . VAL A 1 102 ? -0.465 -1.958 12.969 1.00 91.56 102 VAL A N 1
ATOM 796 C CA . VAL A 1 102 ? -0.359 -0.783 12.092 1.00 91.56 102 VAL A CA 1
ATOM 797 C C . VAL A 1 102 ? -0.002 -1.202 10.673 1.00 91.56 102 VAL A C 1
ATOM 799 O O . VAL A 1 102 ? 0.861 -2.054 10.457 1.00 91.56 102 VAL A O 1
ATOM 802 N N . TRP A 1 103 ? -0.663 -0.597 9.688 1.00 94.56 103 TRP A N 1
ATOM 803 C CA . TRP A 1 103 ? -0.322 -0.782 8.283 1.00 94.56 103 TRP A CA 1
ATOM 804 C C . TRP A 1 103 ? 1.055 -0.203 7.947 1.00 94.56 103 TRP A C 1
ATOM 806 O O . TRP A 1 103 ? 1.324 0.984 8.135 1.00 94.56 103 TRP A O 1
ATOM 816 N N . GLN A 1 104 ? 1.902 -1.044 7.366 1.00 93.81 104 GLN A N 1
ATOM 817 C CA . GLN A 1 104 ? 3.143 -0.656 6.711 1.00 93.81 104 GLN A CA 1
ATOM 818 C C . GLN A 1 104 ? 3.091 -1.041 5.238 1.00 93.81 104 GLN A C 1
ATOM 820 O O . GLN A 1 104 ? 2.500 -2.056 4.861 1.00 93.81 104 GLN A O 1
ATOM 825 N N . TYR A 1 105 ? 3.740 -0.229 4.411 1.00 95.00 105 TYR A N 1
ATOM 826 C CA . TYR A 1 105 ? 3.958 -0.528 3.005 1.00 95.00 105 TYR A CA 1
ATOM 827 C C . TYR A 1 105 ? 5.442 -0.595 2.680 1.00 95.00 105 TYR A C 1
ATOM 829 O O . TYR A 1 105 ? 6.253 0.150 3.233 1.00 95.00 105 TYR A O 1
ATOM 837 N N . TYR A 1 106 ? 5.760 -1.468 1.734 1.00 94.19 106 TYR A N 1
ATOM 838 C CA . TYR A 1 106 ? 7.086 -1.689 1.183 1.00 94.19 106 TYR A CA 1
ATOM 839 C C . TYR A 1 106 ? 7.019 -1.519 -0.326 1.00 94.19 106 TYR A C 1
ATOM 841 O O . TYR A 1 106 ? 6.029 -1.899 -0.961 1.00 94.19 106 TYR A O 1
ATOM 849 N N . ARG A 1 107 ? 8.082 -0.949 -0.885 1.00 95.06 107 ARG A N 1
ATOM 850 C CA . ARG A 1 107 ? 8.207 -0.670 -2.311 1.00 95.06 107 ARG A CA 1
ATOM 851 C C . ARG A 1 107 ? 9.461 -1.344 -2.847 1.00 95.06 107 ARG A C 1
ATOM 853 O O . ARG A 1 107 ? 10.494 -1.369 -2.175 1.00 95.06 107 ARG A O 1
ATOM 860 N N . SER A 1 108 ? 9.376 -1.866 -4.056 1.00 95.19 108 SER A N 1
ATOM 861 C CA . SER A 1 108 ? 10.533 -2.308 -4.827 1.00 95.19 108 SER A CA 1
ATOM 862 C C . SER A 1 108 ? 10.288 -2.080 -6.313 1.00 95.19 108 SER A C 1
ATOM 864 O O . SER A 1 108 ? 9.174 -1.757 -6.724 1.00 95.19 108 SER A O 1
ATOM 866 N N . ALA A 1 109 ? 11.334 -2.214 -7.115 1.00 95.25 109 ALA A N 1
ATOM 867 C CA . ALA A 1 109 ? 11.260 -2.208 -8.563 1.00 95.25 109 ALA A CA 1
ATOM 868 C C . ALA A 1 109 ? 11.873 -3.503 -9.093 1.00 95.25 109 ALA A C 1
ATOM 870 O O . ALA A 1 109 ? 13.015 -3.829 -8.773 1.00 95.25 109 ALA A O 1
ATOM 871 N N . THR A 1 110 ? 11.119 -4.231 -9.903 1.00 95.19 110 THR A N 1
ATOM 872 C CA . THR A 1 110 ? 11.633 -5.327 -10.721 1.00 95.19 110 THR A CA 1
ATOM 873 C C . THR A 1 110 ? 12.078 -4.756 -12.062 1.00 95.19 110 THR A C 1
ATOM 875 O O . THR A 1 110 ? 11.449 -3.846 -12.609 1.00 95.19 110 THR A O 1
ATOM 878 N N . GLY A 1 111 ? 13.189 -5.265 -12.574 1.00 94.12 111 GLY A N 1
ATOM 879 C CA . GLY A 1 111 ? 13.773 -4.839 -13.836 1.00 94.12 111 GLY A CA 1
ATOM 880 C C . GLY A 1 111 ? 14.945 -5.728 -14.214 1.00 94.12 111 GLY A C 1
ATOM 881 O O . GLY A 1 111 ? 15.040 -6.862 -13.743 1.00 94.12 111 GLY A O 1
ATOM 882 N N . SER A 1 112 ? 15.847 -5.210 -15.038 1.00 94.56 112 SER A N 1
ATOM 883 C CA . SER A 1 112 ? 17.079 -5.910 -15.401 1.00 94.56 112 SER A CA 1
ATOM 884 C C . SER A 1 112 ? 18.309 -5.014 -15.341 1.00 94.56 112 SER A C 1
ATOM 886 O O . SER A 1 112 ? 18.233 -3.838 -15.689 1.00 94.56 112 SER A O 1
ATOM 888 N N . VAL A 1 113 ? 19.447 -5.596 -14.971 1.00 91.25 113 VAL A N 1
ATOM 889 C CA . VAL A 1 113 ? 20.789 -5.012 -15.119 1.00 91.25 113 VAL A CA 1
ATOM 890 C C . VAL A 1 113 ? 21.578 -5.935 -16.034 1.00 91.25 113 VAL A C 1
ATOM 892 O O . VAL A 1 113 ? 21.664 -7.130 -15.758 1.00 91.25 113 VAL A O 1
ATOM 895 N N . ASP A 1 114 ? 22.098 -5.406 -17.142 1.00 88.06 114 ASP A N 1
ATOM 896 C CA . ASP A 1 114 ? 22.913 -6.158 -18.109 1.00 88.06 114 ASP A CA 1
ATOM 897 C C . ASP A 1 114 ? 22.257 -7.483 -18.560 1.00 88.06 114 ASP A C 1
ATOM 899 O O . ASP A 1 114 ? 22.892 -8.528 -18.677 1.00 88.06 114 ASP A O 1
ATOM 903 N N . GLY A 1 115 ? 20.933 -7.448 -18.763 1.00 85.19 115 GLY A N 1
ATOM 904 C CA . GLY A 1 115 ? 20.120 -8.600 -19.175 1.00 85.19 115 GLY A CA 1
ATOM 905 C C . GLY A 1 115 ? 19.712 -9.560 -18.048 1.00 85.19 115 GLY A C 1
ATOM 906 O O . GLY A 1 115 ? 18.881 -10.437 -18.277 1.00 85.19 115 GLY A O 1
ATOM 907 N N . SER A 1 116 ? 20.222 -9.386 -16.827 1.00 90.31 116 SER A N 1
ATOM 908 C CA . SER A 1 116 ? 19.850 -10.200 -15.663 1.00 90.31 116 SER A CA 1
ATOM 909 C C . SER A 1 116 ? 18.686 -9.575 -14.902 1.00 90.31 116 SER A C 1
ATOM 911 O O . SER A 1 116 ? 18.766 -8.418 -14.490 1.00 90.31 116 SER A O 1
ATOM 913 N N . VAL A 1 117 ? 17.612 -10.338 -14.686 1.00 92.00 117 VAL A N 1
ATOM 914 C CA . VAL A 1 117 ? 16.444 -9.876 -13.922 1.00 92.00 117 VAL A CA 1
ATOM 915 C C . VAL A 1 117 ? 16.811 -9.715 -12.450 1.00 92.00 117 VAL A C 1
ATOM 917 O O . VAL A 1 117 ? 17.365 -10.625 -11.833 1.00 92.00 117 VAL A O 1
ATOM 920 N N . CYS A 1 118 ? 16.465 -8.571 -11.869 1.00 92.62 118 CYS A N 1
ATOM 921 C CA . CYS A 1 118 ? 16.679 -8.294 -10.457 1.00 92.62 118 CYS A CA 1
ATOM 922 C C . CYS A 1 118 ? 15.527 -7.483 -9.854 1.00 92.62 118 CYS A C 1
ATOM 924 O O . CYS A 1 118 ? 14.751 -6.825 -10.553 1.00 92.62 118 CYS A O 1
ATOM 926 N N . GLU A 1 119 ? 15.415 -7.548 -8.528 1.00 92.94 119 GLU A N 1
ATOM 927 C CA . GLU A 1 119 ? 14.490 -6.734 -7.746 1.00 92.94 119 GLU A CA 1
ATOM 928 C C . GLU A 1 119 ? 15.285 -5.808 -6.825 1.00 92.94 119 GLU A C 1
ATOM 930 O O . GLU A 1 119 ? 16.104 -6.251 -6.017 1.00 92.94 119 GLU A O 1
ATOM 935 N N . MET A 1 120 ? 15.017 -4.511 -6.928 1.00 91.94 120 MET A N 1
ATOM 936 C CA . MET A 1 120 ? 15.638 -3.477 -6.117 1.00 91.94 120 MET A CA 1
ATOM 937 C C . MET A 1 120 ? 14.648 -2.923 -5.101 1.00 91.94 120 MET A C 1
ATOM 939 O O . MET A 1 120 ? 13.600 -2.389 -5.458 1.00 91.94 120 MET A O 1
ATOM 943 N N . LYS A 1 121 ? 14.981 -3.019 -3.814 1.00 92.94 121 LYS A N 1
ATOM 944 C CA . LYS A 1 121 ? 14.163 -2.445 -2.737 1.00 92.94 121 LYS A CA 1
ATOM 945 C C . LYS A 1 121 ? 14.277 -0.920 -2.732 1.00 92.94 121 LYS A C 1
ATOM 947 O O . LYS A 1 121 ? 15.368 -0.381 -2.882 1.00 92.94 121 LYS A O 1
ATOM 952 N N . LEU A 1 122 ? 13.148 -0.249 -2.521 1.00 92.00 122 LEU A N 1
ATOM 953 C CA . LEU A 1 122 ? 13.046 1.204 -2.403 1.00 92.00 122 LEU A CA 1
ATOM 954 C C . LEU A 1 122 ? 12.895 1.567 -0.927 1.00 92.00 122 LEU A C 1
ATOM 956 O O . LEU A 1 122 ? 11.814 1.440 -0.339 1.00 92.00 122 LEU A O 1
ATOM 960 N N . PHE A 1 123 ? 13.999 1.980 -0.319 1.00 88.06 123 PHE A N 1
ATOM 961 C CA . PHE A 1 123 ? 14.080 2.265 1.103 1.00 88.06 123 PHE A CA 1
ATOM 962 C C . PHE A 1 123 ? 13.673 3.700 1.421 1.00 88.06 123 PHE A C 1
ATOM 964 O O . PHE A 1 123 ? 13.784 4.622 0.613 1.00 88.06 123 PHE A O 1
ATOM 971 N N . SER A 1 124 ? 13.200 3.877 2.646 1.00 85.44 124 SER A N 1
ATOM 972 C CA . SER A 1 124 ? 12.890 5.168 3.240 1.00 85.44 124 SER A CA 1
ATOM 973 C C . SER A 1 124 ? 13.256 5.138 4.714 1.00 85.44 124 SER A C 1
ATOM 975 O O . SER A 1 124 ? 13.080 4.111 5.374 1.00 85.44 124 SER A O 1
ATOM 977 N N . LYS A 1 125 ? 13.714 6.265 5.259 1.00 80.31 125 LYS A N 1
ATOM 978 C CA . LYS A 1 125 ? 13.900 6.401 6.703 1.00 80.31 125 LYS A CA 1
ATOM 979 C C . LYS A 1 125 ? 12.551 6.342 7.436 1.00 80.31 125 LYS A C 1
ATOM 981 O O . LYS A 1 125 ? 11.705 7.222 7.287 1.00 80.31 125 LYS A O 1
ATOM 986 N N . GLY A 1 126 ? 12.367 5.311 8.262 1.00 80.25 126 GLY A N 1
ATOM 987 C CA . GLY A 1 126 ? 11.107 5.058 8.971 1.00 80.25 126 GLY A CA 1
ATOM 988 C C . GLY A 1 126 ? 9.943 4.723 8.027 1.00 80.25 126 GLY A C 1
ATOM 989 O O . GLY A 1 126 ? 10.158 4.328 6.884 1.00 80.25 126 GLY A O 1
ATOM 990 N N . GLN A 1 127 ? 8.702 4.887 8.506 1.00 78.38 127 GLN A N 1
ATOM 991 C CA . GLN A 1 127 ? 7.496 4.748 7.677 1.00 78.38 127 GLN A CA 1
ATOM 992 C C . GLN A 1 127 ? 7.021 6.135 7.214 1.00 78.38 127 GLN A C 1
ATOM 994 O O . GLN A 1 127 ? 6.352 6.831 7.994 1.00 78.38 127 GLN A O 1
ATOM 999 N N . PRO A 1 128 ? 7.334 6.577 5.985 1.00 82.25 128 PRO A N 1
ATOM 1000 C CA . PRO A 1 128 ? 6.895 7.880 5.509 1.00 82.25 128 PRO A CA 1
ATOM 1001 C C . PRO A 1 128 ? 5.399 7.864 5.163 1.00 82.25 128 PRO A C 1
ATOM 1003 O O . PRO A 1 128 ? 4.772 6.808 5.032 1.00 82.25 128 PRO A O 1
ATOM 1006 N N . SER A 1 129 ? 4.798 9.050 5.063 1.00 88.25 129 SER A N 1
ATOM 1007 C CA . SER A 1 129 ? 3.388 9.185 4.679 1.00 88.25 129 SER A CA 1
ATOM 1008 C C . SER A 1 129 ? 3.176 8.646 3.268 1.00 88.25 129 SER A C 1
ATOM 1010 O O . SER A 1 129 ? 3.831 9.102 2.334 1.00 88.25 129 SER A O 1
ATOM 1012 N N . PHE A 1 130 ? 2.259 7.696 3.087 1.00 93.50 130 PHE A N 1
ATOM 1013 C CA . PHE A 1 130 ? 1.940 7.175 1.752 1.00 93.50 130 PHE A CA 1
ATOM 1014 C C . PHE A 1 130 ? 1.308 8.256 0.848 1.00 93.50 130 PHE A C 1
ATOM 1016 O O . PHE A 1 130 ? 1.447 8.191 -0.371 1.00 93.50 130 PHE A O 1
ATOM 1023 N N . ALA A 1 131 ? 0.688 9.280 1.447 1.00 93.75 131 ALA A N 1
ATOM 1024 C CA . ALA A 1 131 ? 0.079 10.409 0.746 1.00 93.75 131 ALA A CA 1
ATOM 1025 C C . ALA A 1 131 ? 1.084 11.362 0.092 1.00 93.75 131 ALA A C 1
ATOM 1027 O O . ALA A 1 131 ? 0.717 12.080 -0.827 1.00 93.75 131 ALA A O 1
ATOM 1028 N N . THR A 1 132 ? 2.343 11.373 0.538 1.00 92.00 132 THR A N 1
ATOM 1029 C CA . THR A 1 132 ? 3.376 12.273 -0.008 1.00 92.00 132 THR A CA 1
ATOM 1030 C C . THR A 1 132 ? 4.611 11.545 -0.527 1.00 92.00 132 THR A C 1
ATOM 1032 O O . THR A 1 132 ? 5.476 12.154 -1.147 1.00 92.00 132 THR A O 1
ATOM 1035 N N . THR A 1 133 ? 4.712 10.236 -0.299 1.00 92.94 133 THR A N 1
ATOM 1036 C CA . THR A 1 133 ? 5.850 9.436 -0.758 1.00 92.94 133 THR A CA 1
ATOM 1037 C C . THR A 1 133 ? 5.642 9.019 -2.205 1.00 92.94 133 THR A C 1
ATOM 1039 O O . THR A 1 133 ? 4.742 8.225 -2.475 1.00 92.94 133 THR A O 1
ATOM 1042 N N . ALA A 1 134 ? 6.483 9.507 -3.118 1.00 94.44 134 ALA A N 1
ATOM 1043 C CA . ALA A 1 134 ? 6.497 9.059 -4.512 1.00 94.44 134 ALA A CA 1
ATOM 1044 C C . ALA A 1 134 ? 6.814 7.558 -4.611 1.00 94.44 134 ALA A C 1
ATOM 1046 O O . ALA A 1 134 ? 7.638 7.043 -3.854 1.00 94.44 134 ALA A O 1
ATOM 1047 N N . LEU A 1 135 ? 6.192 6.838 -5.543 1.00 94.31 135 LEU A N 1
ATOM 1048 C CA . LEU A 1 135 ? 6.347 5.392 -5.698 1.00 94.31 135 LEU A CA 1
ATOM 1049 C C . LEU A 1 135 ? 7.807 5.010 -5.959 1.00 94.31 135 LEU A C 1
ATOM 1051 O O . LEU A 1 135 ? 8.302 4.084 -5.324 1.00 94.31 135 LEU A O 1
ATOM 1055 N N . ASN A 1 136 ? 8.500 5.763 -6.812 1.00 92.50 136 ASN A N 1
ATOM 1056 C CA . ASN A 1 136 ? 9.901 5.543 -7.174 1.00 92.50 136 ASN A CA 1
ATOM 1057 C C . ASN A 1 136 ? 10.929 6.113 -6.176 1.00 92.50 136 ASN A C 1
ATOM 1059 O O . ASN A 1 136 ? 12.129 5.989 -6.412 1.00 92.50 136 ASN A O 1
ATOM 1063 N N . MET A 1 137 ? 10.500 6.755 -5.083 1.00 91.00 137 MET A N 1
ATOM 1064 C CA . MET A 1 137 ? 11.427 7.396 -4.147 1.00 91.00 137 MET A CA 1
ATOM 1065 C C . MET A 1 137 ? 12.300 6.358 -3.437 1.00 91.00 137 MET A C 1
ATOM 1067 O O . MET A 1 137 ? 11.774 5.539 -2.673 1.00 91.00 137 MET A O 1
ATOM 1071 N N . ASN A 1 138 ? 13.617 6.471 -3.616 1.00 90.19 138 ASN A N 1
ATOM 1072 C CA . ASN A 1 138 ? 14.623 5.816 -2.789 1.00 90.19 138 ASN A CA 1
ATOM 1073 C C . ASN A 1 138 ? 15.355 6.868 -1.957 1.00 90.19 138 ASN A C 1
ATOM 1075 O O . ASN A 1 138 ? 15.797 7.885 -2.491 1.00 90.19 138 ASN A O 1
ATOM 1079 N N . ASP A 1 139 ? 15.480 6.630 -0.660 1.00 84.81 139 ASP A N 1
ATOM 1080 C CA . ASP A 1 139 ? 16.270 7.495 0.206 1.00 84.81 139 ASP A CA 1
ATOM 1081 C C . ASP A 1 139 ? 17.763 7.381 -0.183 1.00 84.81 139 ASP A C 1
ATOM 1083 O O . ASP A 1 139 ? 18.296 6.264 -0.192 1.00 84.81 139 ASP A O 1
ATOM 1087 N N . PRO A 1 140 ? 18.442 8.502 -0.516 1.00 83.44 140 PRO A N 1
ATOM 1088 C CA . PRO A 1 140 ? 19.822 8.490 -1.002 1.00 83.44 140 PRO A CA 1
ATOM 1089 C C . PRO A 1 140 ? 20.812 7.814 -0.055 1.00 83.44 140 PRO A C 1
ATOM 1091 O O . PRO A 1 140 ? 21.833 7.298 -0.508 1.00 83.44 140 PRO A O 1
ATOM 1094 N N . PHE A 1 141 ? 20.515 7.782 1.249 1.00 83.38 141 PHE A N 1
ATOM 1095 C CA . PHE A 1 141 ? 21.342 7.091 2.235 1.00 83.38 141 PHE A CA 1
ATOM 1096 C C . PHE A 1 141 ? 21.447 5.584 1.957 1.00 83.38 141 PHE A C 1
ATOM 1098 O O . PHE A 1 141 ? 22.470 4.969 2.242 1.00 83.38 141 PHE A O 1
ATOM 1105 N N . PHE A 1 142 ? 20.407 4.989 1.370 1.00 79.88 142 PHE A N 1
ATOM 1106 C CA . PHE A 1 142 ? 20.359 3.566 1.028 1.00 79.88 142 PHE A CA 1
ATOM 1107 C C . PHE A 1 142 ? 20.805 3.289 -0.417 1.00 79.88 142 PHE A C 1
ATOM 1109 O O . PHE A 1 142 ? 20.645 2.172 -0.909 1.00 79.88 142 PHE A O 1
ATOM 1116 N N . GLY A 1 143 ? 21.376 4.293 -1.089 1.00 78.19 143 GLY A N 1
ATOM 1117 C CA . GLY A 1 143 ? 21.956 4.187 -2.423 1.00 78.19 143 GLY A CA 1
ATOM 1118 C C . GLY A 1 143 ? 21.047 4.684 -3.545 1.00 78.19 143 GLY A C 1
ATOM 1119 O O . GLY A 1 143 ? 19.976 5.253 -3.337 1.00 78.19 143 GLY A O 1
ATOM 1120 N N . GLN A 1 144 ? 21.501 4.473 -4.774 1.00 83.00 144 GLN A N 1
ATOM 1121 C CA . GLN A 1 144 ? 20.764 4.784 -5.995 1.00 83.00 144 GLN A CA 1
ATOM 1122 C C . GLN A 1 144 ? 20.710 3.545 -6.881 1.00 83.00 144 GLN A C 1
ATOM 1124 O O . GLN A 1 144 ? 21.529 2.633 -6.751 1.00 83.00 144 GLN A O 1
ATOM 1129 N N . PHE A 1 145 ? 19.732 3.510 -7.780 1.00 82.81 145 PHE A N 1
ATOM 1130 C CA . PHE A 1 145 ? 19.699 2.480 -8.807 1.00 82.81 145 PHE A CA 1
ATOM 1131 C C . PHE A 1 145 ? 20.888 2.664 -9.754 1.00 82.81 145 PHE A C 1
ATOM 1133 O O . PHE A 1 145 ? 21.216 3.806 -10.087 1.00 82.81 145 PHE A O 1
ATOM 1140 N N . PRO A 1 146 ? 21.548 1.575 -10.186 1.00 84.75 146 PRO A N 1
ATOM 1141 C CA . PRO A 1 146 ? 22.569 1.687 -11.211 1.00 84.75 146 PRO A CA 1
ATOM 1142 C C . PRO A 1 146 ? 21.927 2.251 -12.481 1.00 84.75 146 PRO A C 1
ATOM 1144 O O . PRO A 1 146 ? 20.779 1.940 -12.801 1.00 84.75 146 PRO A O 1
ATOM 1147 N N . SER A 1 147 ? 22.666 3.072 -13.222 1.00 86.50 147 SER A N 1
ATOM 1148 C CA . SER A 1 147 ? 22.167 3.703 -14.451 1.00 86.50 147 SER A CA 1
ATOM 1149 C C . SER A 1 147 ? 21.779 2.693 -15.537 1.00 86.50 147 SER A C 1
ATOM 1151 O O . SER A 1 147 ? 20.982 3.017 -16.413 1.00 86.50 147 SER A O 1
ATOM 1153 N N . SER A 1 148 ? 22.306 1.468 -15.467 1.00 89.62 148 SER A N 1
ATOM 1154 C CA . SER A 1 148 ? 21.960 0.344 -16.339 1.00 89.62 148 SER A CA 1
ATOM 1155 C C . SER A 1 148 ? 20.664 -0.381 -15.950 1.00 89.62 148 SER A C 1
ATOM 1157 O O . SER A 1 148 ? 20.236 -1.272 -16.683 1.00 89.62 148 SER A O 1
ATOM 1159 N N . PHE A 1 149 ? 20.021 -0.027 -14.829 1.00 91.69 149 PHE A N 1
ATOM 1160 C CA . PHE A 1 149 ? 18.775 -0.662 -14.404 1.00 91.69 149 PHE A CA 1
ATOM 1161 C C . PHE A 1 149 ? 17.610 -0.270 -15.316 1.00 91.69 149 PHE A C 1
ATOM 1163 O O . PHE A 1 149 ? 17.151 0.873 -15.336 1.00 91.69 149 PHE A O 1
ATOM 1170 N N . GLN A 1 150 ? 17.084 -1.256 -16.033 1.00 91.69 150 GLN A N 1
ATOM 1171 C CA . GLN A 1 150 ? 15.893 -1.120 -16.858 1.00 91.69 150 GLN A CA 1
ATOM 1172 C C . GLN A 1 150 ? 14.676 -1.570 -16.053 1.00 91.69 150 GLN A C 1
ATOM 1174 O O . GLN A 1 150 ? 14.377 -2.761 -15.959 1.00 91.69 150 GLN A O 1
ATOM 1179 N N . GLN A 1 151 ? 13.995 -0.608 -15.435 1.00 91.31 151 GLN A N 1
ATOM 1180 C CA . GLN A 1 151 ? 12.800 -0.857 -14.632 1.00 91.31 151 GLN A CA 1
ATOM 1181 C C . GLN A 1 151 ? 11.645 -1.367 -15.509 1.00 91.31 151 GLN A C 1
ATOM 1183 O O . GLN A 1 151 ? 11.293 -0.735 -16.502 1.00 91.31 151 GLN A O 1
ATOM 1188 N N . SER A 1 152 ? 11.021 -2.478 -15.108 1.00 93.62 152 SER A N 1
ATOM 1189 C CA . SER A 1 152 ? 9.853 -3.060 -15.787 1.00 93.62 152 SER A CA 1
ATOM 1190 C C . SER A 1 152 ? 8.569 -2.908 -14.974 1.00 93.62 152 SER A C 1
ATOM 1192 O O . SER A 1 152 ? 7.537 -2.508 -15.506 1.00 93.62 152 SER A O 1
ATOM 1194 N N . THR A 1 153 ? 8.622 -3.143 -13.660 1.00 95.81 153 THR A N 1
ATOM 1195 C CA . THR A 1 153 ? 7.442 -3.091 -12.781 1.00 95.81 153 THR A CA 1
ATOM 1196 C C . THR A 1 153 ? 7.804 -2.558 -11.399 1.00 95.81 153 THR A C 1
ATOM 1198 O O . THR A 1 153 ? 8.853 -2.897 -10.860 1.00 95.81 153 THR A O 1
ATOM 1201 N N . TYR A 1 154 ? 6.934 -1.746 -10.800 1.00 96.88 154 TYR A N 1
ATOM 1202 C CA . TYR A 1 154 ? 7.017 -1.418 -9.377 1.00 96.88 154 TYR A CA 1
ATOM 1203 C C . TYR A 1 154 ? 6.184 -2.400 -8.562 1.00 96.88 154 TYR A C 1
ATOM 1205 O O . TYR A 1 154 ? 5.059 -2.728 -8.925 1.00 96.88 154 TYR A O 1
ATOM 1213 N N . ASN A 1 155 ? 6.696 -2.831 -7.418 1.00 96.62 155 ASN A N 1
ATOM 1214 C CA . ASN A 1 155 ? 5.963 -3.683 -6.496 1.00 96.62 155 ASN A CA 1
ATOM 1215 C C . ASN A 1 155 ? 5.568 -2.868 -5.266 1.00 96.62 155 ASN A C 1
ATOM 1217 O O . ASN A 1 155 ? 6.416 -2.247 -4.624 1.00 96.62 155 ASN A O 1
ATOM 1221 N N . LEU A 1 156 ? 4.284 -2.898 -4.916 1.00 97.06 156 LEU A N 1
ATOM 1222 C CA . LEU A 1 156 ? 3.741 -2.260 -3.722 1.00 97.06 156 LEU A CA 1
ATOM 1223 C C . LEU A 1 156 ? 3.103 -3.328 -2.837 1.00 97.06 156 LEU A C 1
ATOM 1225 O O . LEU A 1 156 ? 2.079 -3.913 -3.187 1.00 97.06 156 LEU A O 1
ATOM 1229 N N . THR A 1 157 ? 3.711 -3.580 -1.680 1.00 95.94 157 THR A N 1
ATOM 1230 C CA . THR A 1 157 ? 3.220 -4.569 -0.714 1.00 95.94 157 THR A CA 1
ATOM 1231 C C . THR A 1 157 ? 2.800 -3.895 0.578 1.00 95.94 157 THR A C 1
ATOM 1233 O O . THR A 1 157 ? 3.608 -3.225 1.210 1.00 95.94 157 THR A O 1
ATOM 1236 N N . TRP A 1 158 ? 1.577 -4.161 1.021 1.00 96.88 158 TRP A N 1
ATOM 1237 C CA . TRP A 1 158 ? 1.052 -3.759 2.320 1.00 96.88 158 TRP A CA 1
ATOM 1238 C C . TRP A 1 158 ? 1.016 -4.931 3.295 1.00 96.88 158 TRP A C 1
ATOM 1240 O O . TRP A 1 158 ? 0.662 -6.059 2.934 1.00 96.88 158 TRP A O 1
ATOM 1250 N N . ARG A 1 159 ? 1.373 -4.659 4.550 1.00 94.75 159 ARG A N 1
ATOM 1251 C CA . ARG A 1 159 ? 1.294 -5.606 5.664 1.00 94.75 159 ARG A CA 1
ATOM 1252 C C . ARG A 1 159 ? 0.763 -4.908 6.902 1.00 94.75 159 ARG A C 1
ATOM 1254 O O . ARG A 1 159 ? 1.186 -3.799 7.214 1.00 94.75 159 ARG A O 1
ATOM 1261 N N . LEU A 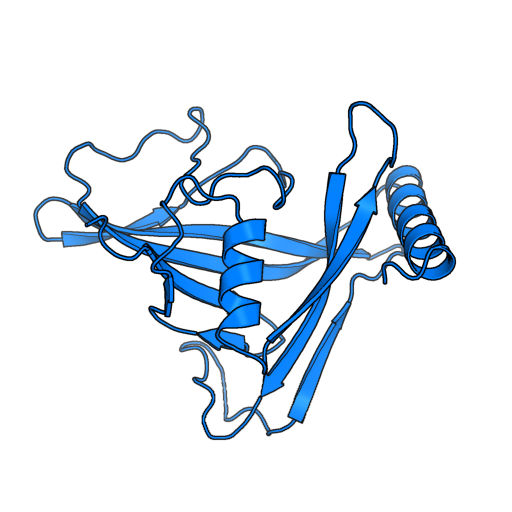1 160 ? -0.123 -5.587 7.616 1.00 94.56 160 LEU A N 1
ATOM 1262 C CA . LEU A 1 160 ? -0.489 -5.194 8.964 1.00 94.56 160 LEU A CA 1
ATOM 1263 C C . LEU A 1 160 ? 0.547 -5.808 9.906 1.00 94.56 160 LEU A C 1
ATOM 1265 O O . LEU A 1 160 ? 0.682 -7.031 9.954 1.00 94.56 160 LEU A O 1
ATOM 1269 N N . VAL A 1 161 ? 1.322 -4.968 10.585 1.00 92.31 161 VAL A N 1
ATOM 1270 C CA . VAL A 1 161 ? 2.408 -5.416 11.461 1.00 92.31 161 VAL A CA 1
ATOM 1271 C C . VAL A 1 161 ? 2.091 -5.094 12.908 1.00 92.31 161 VAL A C 1
ATOM 1273 O O . VAL A 1 161 ? 1.524 -4.046 13.209 1.00 92.31 161 VAL A O 1
ATOM 1276 N N . GLN A 1 162 ? 2.477 -5.998 13.802 1.00 91.88 162 GLN A N 1
ATOM 1277 C CA . GLN A 1 162 ? 2.426 -5.743 15.231 1.00 91.88 162 GLN A CA 1
ATOM 1278 C C . GLN A 1 162 ? 3.668 -4.961 15.645 1.00 91.88 162 GLN A C 1
ATOM 1280 O O . GLN A 1 162 ? 4.788 -5.399 15.383 1.00 91.88 162 GLN A O 1
ATOM 1285 N N . ILE A 1 163 ? 3.461 -3.820 16.293 1.00 86.56 163 ILE A N 1
ATOM 1286 C CA . ILE A 1 163 ? 4.524 -2.976 16.831 1.00 86.56 163 ILE A CA 1
ATOM 1287 C C . ILE A 1 163 ? 4.175 -2.532 18.251 1.00 86.56 163 ILE A C 1
ATOM 1289 O O . ILE A 1 163 ? 3.003 -2.400 18.613 1.00 86.56 163 ILE A O 1
ATOM 1293 N N . GLU A 1 164 ? 5.209 -2.278 19.042 1.00 85.19 164 GLU A N 1
ATOM 1294 C CA . GLU A 1 164 ? 5.075 -1.540 20.293 1.00 85.19 164 GLU A CA 1
ATOM 1295 C C . GLU A 1 164 ? 5.017 -0.046 19.964 1.00 85.19 164 GLU A C 1
ATOM 1297 O O . GLU A 1 164 ? 5.818 0.469 19.179 1.00 85.19 164 GLU A O 1
ATOM 1302 N N . ILE A 1 165 ? 4.022 0.644 20.516 1.00 84.12 165 ILE A N 1
ATOM 1303 C CA . ILE A 1 165 ? 3.778 2.066 20.273 1.00 84.12 165 ILE A CA 1
ATOM 1304 C C . ILE A 1 165 ? 3.720 2.762 21.624 1.00 84.12 165 ILE A C 1
ATOM 1306 O O . ILE A 1 165 ? 3.143 2.229 22.567 1.00 84.12 165 ILE A O 1
ATOM 1310 N N . THR A 1 166 ? 4.303 3.957 21.719 1.00 87.69 166 THR A N 1
ATOM 1311 C CA . THR A 1 166 ? 4.227 4.737 22.957 1.00 87.69 166 THR A CA 1
ATOM 1312 C C . THR A 1 166 ? 2.784 5.186 23.234 1.00 87.69 166 THR A C 1
ATOM 1314 O O . THR A 1 166 ? 2.016 5.386 22.281 1.00 87.69 166 THR A O 1
ATOM 1317 N N . PRO A 1 167 ? 2.396 5.399 24.505 1.00 87.44 167 PRO A N 1
ATOM 1318 C CA . PRO A 1 167 ? 1.044 5.839 24.853 1.00 87.44 167 PRO A CA 1
ATOM 1319 C C . PRO A 1 167 ? 0.612 7.129 24.139 1.00 87.44 167 PRO A C 1
ATOM 1321 O O . PRO A 1 167 ? -0.533 7.252 23.704 1.00 87.44 167 PRO A O 1
ATOM 1324 N N . GLU A 1 168 ? 1.530 8.076 23.937 1.00 87.50 168 GLU A N 1
ATOM 1325 C CA . GLU A 1 168 ? 1.252 9.340 23.244 1.00 87.50 168 GLU A CA 1
ATOM 1326 C C . GLU A 1 168 ? 0.892 9.090 21.781 1.00 87.50 168 GLU A C 1
ATOM 1328 O O . GLU A 1 168 ? -0.086 9.628 21.262 1.00 87.50 168 GLU A O 1
ATOM 1333 N N . LYS A 1 169 ? 1.660 8.224 21.112 1.00 86.31 169 LYS A N 1
ATOM 1334 C CA . LYS A 1 169 ? 1.387 7.838 19.730 1.00 86.31 169 LYS A CA 1
ATOM 1335 C C . LYS A 1 169 ? 0.072 7.077 19.641 1.00 86.31 169 LYS A C 1
ATOM 1337 O O . LYS A 1 169 ? -0.726 7.382 18.764 1.00 86.31 169 LYS A O 1
ATOM 1342 N N . GLN A 1 170 ? -0.203 6.160 20.564 1.00 87.38 170 GLN A N 1
ATOM 1343 C CA . GLN A 1 170 ? -1.484 5.461 20.629 1.00 87.38 170 GLN A CA 1
ATOM 1344 C C . GLN A 1 170 ? -2.666 6.443 20.732 1.00 87.38 170 GLN A C 1
ATOM 1346 O O . GLN A 1 170 ? -3.638 6.317 19.983 1.00 87.38 170 GLN A O 1
ATOM 1351 N N . ALA A 1 171 ? -2.561 7.458 21.595 1.00 88.94 171 ALA A N 1
ATOM 1352 C CA . ALA A 1 171 ? -3.577 8.496 21.745 1.00 88.94 171 ALA A CA 1
ATOM 1353 C C . ALA A 1 171 ? -3.773 9.323 20.461 1.00 88.94 171 ALA A C 1
ATOM 1355 O O . ALA A 1 171 ? -4.913 9.631 20.110 1.00 88.94 171 ALA A O 1
ATOM 1356 N N . GLU A 1 172 ? -2.701 9.633 19.717 1.00 89.62 172 GLU A N 1
ATOM 1357 C CA . GLU A 1 172 ? -2.798 10.307 18.411 1.00 89.62 172 GLU A CA 1
ATOM 1358 C C . GLU A 1 172 ? -3.648 9.503 17.413 1.00 89.62 172 GLU A C 1
ATOM 1360 O O . GLU A 1 172 ? -4.520 10.074 16.755 1.00 89.62 172 GLU A O 1
ATOM 1365 N N . PHE A 1 173 ? -3.426 8.187 17.311 1.00 89.06 173 PHE A N 1
ATOM 1366 C CA . PHE A 1 173 ? -4.205 7.318 16.420 1.00 89.06 173 PHE A CA 1
ATOM 1367 C C . PHE A 1 173 ? -5.678 7.244 16.836 1.00 89.06 173 PHE A C 1
ATOM 1369 O O . PHE A 1 173 ? -6.566 7.390 15.995 1.00 89.06 173 PHE A O 1
ATOM 1376 N N . LEU A 1 174 ? -5.945 7.045 18.131 1.00 90.31 174 LEU A N 1
ATOM 1377 C CA . LEU A 1 174 ? -7.310 6.960 18.657 1.00 90.31 174 LEU A CA 1
ATOM 1378 C C . LEU A 1 174 ? -8.082 8.267 18.437 1.00 90.31 174 LEU A C 1
ATOM 1380 O O . LEU A 1 174 ? -9.225 8.232 17.979 1.00 90.31 174 LEU A O 1
ATOM 1384 N N . LYS A 1 175 ? -7.443 9.415 18.689 1.00 91.12 175 LYS A N 1
ATOM 1385 C CA . LYS A 1 175 ? -8.023 10.738 18.435 1.00 91.12 175 LYS A CA 1
ATOM 1386 C C . LYS A 1 175 ? -8.338 10.939 16.953 1.00 91.12 175 LYS A C 1
ATOM 1388 O O . LYS A 1 175 ? -9.469 11.280 16.621 1.00 91.12 175 LYS A O 1
ATOM 1393 N N . ALA A 1 176 ? -7.382 10.670 16.063 1.00 89.62 176 ALA A N 1
ATOM 1394 C CA . ALA A 1 176 ? -7.576 10.827 14.621 1.00 89.62 176 ALA A CA 1
ATOM 1395 C C . ALA A 1 176 ? -8.718 9.952 14.083 1.00 89.62 176 ALA A C 1
ATOM 1397 O O . ALA A 1 176 ? -9.499 10.385 13.235 1.00 89.62 176 ALA A O 1
ATOM 1398 N N . LYS A 1 177 ? -8.848 8.725 14.599 1.00 88.94 177 LYS A N 1
ATOM 1399 C CA . LYS A 1 177 ? -9.943 7.819 14.244 1.00 88.94 177 LYS A CA 1
ATOM 1400 C C . LYS A 1 177 ? -11.297 8.347 14.710 1.00 88.94 177 LYS A C 1
ATOM 1402 O O . LYS A 1 177 ? -12.246 8.340 13.930 1.00 88.94 177 LYS A O 1
ATOM 1407 N N . ALA A 1 178 ? -11.385 8.836 15.947 1.00 89.19 178 ALA A N 1
ATOM 1408 C CA . ALA A 1 178 ? -12.605 9.446 16.467 1.00 89.19 178 ALA A CA 1
ATOM 1409 C C . ALA A 1 178 ? -13.019 10.684 15.647 1.00 89.19 178 ALA A C 1
ATOM 1411 O O . ALA A 1 178 ? -14.187 10.819 15.290 1.00 89.19 178 ALA A O 1
ATO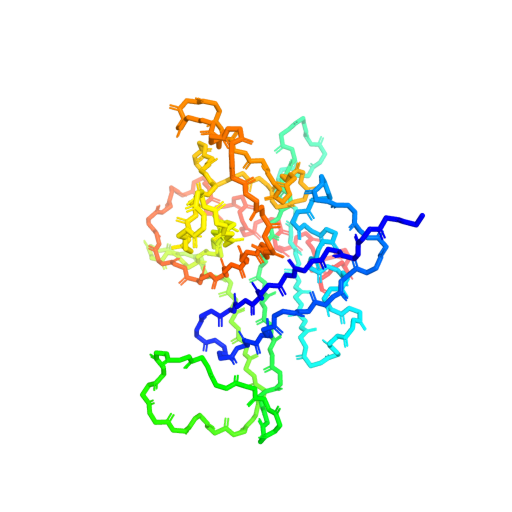M 1412 N N . GLU A 1 179 ? -12.064 11.542 15.278 1.00 90.81 179 GLU A N 1
ATOM 1413 C CA . GLU A 1 179 ? -12.304 12.722 14.435 1.00 90.81 179 GLU A CA 1
ATOM 1414 C C . GLU A 1 179 ? -12.767 12.354 13.016 1.00 90.81 179 GLU A C 1
ATOM 1416 O O . GLU A 1 179 ? -13.681 12.984 12.476 1.00 90.81 179 GLU A O 1
ATOM 1421 N N . ALA A 1 180 ? -12.182 11.318 12.408 1.00 87.38 180 ALA A N 1
ATOM 1422 C CA . ALA A 1 180 ? -12.598 10.831 11.092 1.00 87.38 180 ALA A CA 1
ATOM 1423 C C . ALA A 1 180 ? -14.040 10.293 11.109 1.00 87.38 180 ALA A C 1
ATOM 1425 O O . ALA A 1 180 ? -14.824 10.589 10.208 1.00 87.38 180 ALA A O 1
ATOM 1426 N N . ILE A 1 181 ? -14.412 9.556 12.161 1.00 88.50 181 ILE A N 1
ATOM 1427 C CA . ILE A 1 181 ? -15.784 9.067 12.356 1.00 88.50 181 ILE A CA 1
ATOM 1428 C C . ILE A 1 181 ? -16.748 10.243 12.555 1.00 88.50 181 ILE A C 1
ATOM 1430 O O . ILE A 1 181 ? -17.773 10.311 11.882 1.00 88.50 181 ILE A O 1
ATOM 1434 N N . ALA A 1 182 ? -16.410 11.192 13.432 1.00 88.94 182 ALA A N 1
ATOM 1435 C CA . ALA A 1 182 ? -17.266 12.337 13.744 1.00 88.94 182 ALA A CA 1
ATOM 1436 C C . ALA A 1 182 ? -17.496 13.268 12.541 1.00 88.94 182 ALA A C 1
ATOM 1438 O O . ALA A 1 182 ? -18.560 13.867 12.419 1.00 88.94 182 ALA A O 1
ATOM 1439 N N . SER A 1 183 ? -16.514 13.382 11.643 1.00 86.88 183 SER A N 1
ATOM 1440 C CA . SER A 1 183 ? -16.610 14.214 10.436 1.00 86.88 183 SER A CA 1
ATOM 1441 C C . SER A 1 183 ? -17.238 13.509 9.229 1.00 86.88 183 SER A C 1
ATOM 1443 O O . SER A 1 183 ? -17.403 14.137 8.186 1.00 86.88 183 SER A O 1
ATOM 1445 N N . GLY A 1 184 ? -17.576 12.219 9.340 1.00 83.56 184 GLY A N 1
ATOM 1446 C CA . GLY A 1 184 ? -18.109 11.430 8.225 1.00 83.56 184 GLY A CA 1
ATOM 1447 C C . GLY A 1 184 ? -17.089 11.140 7.118 1.00 83.56 184 GLY A C 1
ATOM 1448 O O . GLY A 1 184 ? -17.469 10.674 6.047 1.00 83.56 184 GLY A O 1
ATOM 1449 N N . SER A 1 185 ? -15.798 11.396 7.355 1.00 77.12 185 SER A N 1
ATOM 1450 C CA . SER A 1 185 ? -14.724 11.110 6.396 1.00 77.12 185 SER A CA 1
ATOM 1451 C C . SER A 1 185 ? -14.245 9.653 6.445 1.00 77.12 185 SER A C 1
ATOM 1453 O O . SER A 1 185 ? -13.321 9.290 5.715 1.00 77.12 185 SER A O 1
ATOM 1455 N N . TYR A 1 186 ? -14.829 8.836 7.330 1.00 79.56 186 TYR A N 1
ATOM 1456 C CA . TYR A 1 186 ? -14.461 7.439 7.562 1.00 79.56 186 TYR A CA 1
ATOM 1457 C C . TYR A 1 186 ? -15.263 6.428 6.739 1.00 79.56 186 TYR A C 1
ATOM 1459 O O . TYR A 1 186 ? -16.370 6.699 6.236 1.00 79.56 186 TYR A O 1
#

pLDDT: mean 90.02, std 6.9, range [47.47, 98.0]

Secondary structure (DSSP, 8-state):
-PPPEEEEEEETTTTEEEEEEEETT--TTSBHHHHHHHHHHH-TTEEEEEEEETTTSTT-EEEEEEEEEEE-TTSPPPTT--S-PPSEEEEEE-B-SSSEEEEEEEEEEEEEETTEEEEEEE--SS---TTT-BTT---GGG----TT-EEEEEEEEEEEEEE---HHHHHHHHHHHHHHHHTT--

Foldseek 3Di:
DDFFAFEFEAEPPQQQTDHGDTHRPDDLQDFLVVVLVSCCVVAVQKDWAWFWFPPPDPPIAIFTFKIKGQDDPPGDGPPPDDDDDDGGIDMDGWDFDQWTWGKAKWKWFWFDAPNHTDIGTADDDDGHHSNNHRRNHHDCVVPDDDPRTGTDHMYMYMYTDTDGDDPVVSVRVVVRVVVCVVVVVD